Protein AF-A0A2H3TY00-F1 (afdb_monomer)

Foldseek 3Di:
DPPPPDPDDDPPDDPPDDQQLDPVPDDDDDPDPDPVRLLRSLVVQLVSLLVVLCVQCPPDPDQSPVPPPLVVLLVSLVSLVVSVVPPPQLDPDPPGDLSSLLSLLSSLLSLLSSLVSPLPPPLVSANPPDPDSQRGSVSSNVVSLVVLLVSLVCNVVPCVPDPLDPSNLSSLVSNLVVLVVCVVPPCSVVSNVSSVVSVVSD

Sequence (202 aa):
MHVVYYQHTHNPFLPTLPIPGDPRNGAASGLSRSFRGNTFSSACRLWMIAQEVLGVYNFAQALISEHVPLSFAEVKYQKLLVWVDGLDGMKRVEDCPYESIIFHTLFHVVVTTIFRPFITLPRSSRLMTLTSPDSHPKALYAASMNQLKELVFCFCAKYPQSAYTTFFNAAPPTLSLAMLEDLQDPLWRHYFYLCVRCWKDL

pLDDT: mean 76.72, std 16.06, range [27.62, 95.56]

Solvent-accessible surface area (backbone atoms only — not comparable to full-atom values): 12197 Å² total; per-residue (Å²): 131,86,87,85,78,73,95,60,80,79,75,90,66,74,83,85,67,79,64,66,70,44,85,88,74,57,93,74,74,92,78,65,94,39,79,68,32,54,50,52,30,52,51,51,54,52,47,52,57,46,48,61,49,45,68,68,59,50,91,57,93,60,65,54,58,80,78,47,59,69,66,59,44,49,55,53,49,51,54,50,50,58,50,61,75,64,47,82,89,47,58,96,51,91,90,48,60,70,66,30,55,43,52,57,38,49,50,29,48,48,49,33,64,58,24,59,64,42,47,81,56,60,88,84,64,52,50,85,87,49,90,53,94,71,34,31,42,42,51,55,27,52,53,27,52,54,50,40,55,52,43,52,50,52,44,66,71,73,45,82,80,57,77,62,45,71,75,51,63,62,46,36,57,56,52,34,53,50,28,70,73,39,73,82,46,92,54,24,67,61,55,32,53,49,26,54,49,59,52,75,75,85

Radius of gyration: 17.82 Å; Cα contacts (8 Å, |Δi|>4): 160; chains: 1; bounding box: 42×47×45 Å

Secondary structure (DSSP, 8-state):
--SS--------S---SPPTT-GGG----SS---HHHHHHHHHHHHHHHHHHHHHHHTT-SS-HHHHS-HHHHHHHHHHHHHHHHT-TT----TT--HHHHHHHHHHHHHHHHHHGGGTTS-TT---SS--STT--HHHHHHHHHHHHHHHHHHHHHH-TTS---TTGGGHHHHHHHHHHH-TTSTTHHHHHHHHHHHHHT-

Nearest PDB structures (foldseek):
  8fbj-assembly1_A  TM=3.948E-01  e=3.965E+00  synthetic construct
  1zb1-assembly2_B  TM=4.188E-01  e=7.307E+00  Saccharomyces cerevisiae
  8p4y-assembly1_A  TM=1.584E-01  e=6.054E+00  synthetic construct

Structure (mmCIF, N/CA/C/O backbone):
data_AF-A0A2H3TY00-F1
#
_entry.id   AF-A0A2H3TY00-F1
#
loop_
_atom_site.group_PDB
_atom_site.id
_atom_site.type_symbol
_atom_site.label_atom_id
_atom_site.label_alt_id
_atom_site.label_comp_id
_atom_site.label_asym_id
_atom_site.label_entity_id
_atom_site.label_seq_id
_atom_site.pdbx_PDB_ins_code
_atom_site.Cartn_x
_atom_site.Cartn_y
_atom_site.Cartn_z
_atom_site.occupancy
_atom_site.B_iso_or_equiv
_atom_site.auth_seq_id
_atom_site.auth_comp_id
_atom_site.auth_asym_id
_atom_site.auth_atom_id
_atom_site.pdbx_PDB_model_num
ATOM 1 N N . MET A 1 1 ? 19.032 -1.208 0.831 1.00 34.72 1 MET A N 1
ATOM 2 C CA . MET A 1 1 ? 18.223 -1.172 2.072 1.00 34.72 1 MET A CA 1
ATOM 3 C C . MET A 1 1 ? 19.120 -0.941 3.281 1.00 34.72 1 MET A C 1
ATOM 5 O O . MET A 1 1 ? 19.820 -1.863 3.657 1.00 34.72 1 MET A O 1
ATOM 9 N N . HIS A 1 2 ? 19.149 0.262 3.864 1.00 27.62 2 HIS A N 1
ATOM 10 C CA . HIS A 1 2 ? 19.967 0.535 5.066 1.00 27.62 2 HIS A CA 1
ATOM 11 C C . HIS A 1 2 ? 19.309 1.488 6.085 1.00 27.62 2 HIS A C 1
ATOM 13 O O . HIS A 1 2 ? 19.975 1.967 6.995 1.00 27.62 2 HIS A O 1
ATOM 19 N N . VAL A 1 3 ? 18.002 1.766 5.973 1.00 39.62 3 VAL A N 1
ATOM 20 C CA . VAL A 1 3 ? 17.320 2.776 6.814 1.00 39.62 3 VAL A CA 1
ATOM 21 C C . VAL A 1 3 ? 16.073 2.190 7.482 1.00 39.62 3 VAL A C 1
ATOM 23 O O . VAL A 1 3 ? 14.988 2.747 7.399 1.00 39.62 3 VAL A O 1
ATOM 26 N N . VAL A 1 4 ? 16.201 1.013 8.100 1.00 41.00 4 VAL A N 1
ATOM 27 C CA . VAL A 1 4 ? 15.133 0.455 8.963 1.00 41.00 4 VAL A CA 1
ATOM 28 C C . VAL A 1 4 ? 15.666 0.054 10.351 1.00 41.00 4 VAL A C 1
ATOM 30 O O . VAL A 1 4 ? 14.892 -0.285 11.233 1.00 41.00 4 VAL A O 1
ATOM 33 N N . TYR A 1 5 ? 16.977 0.172 10.601 1.00 35.56 5 TYR A N 1
ATOM 34 C CA . TYR A 1 5 ? 17.621 -0.304 11.838 1.00 35.56 5 TYR A CA 1
ATOM 35 C C . TYR A 1 5 ? 18.344 0.776 12.658 1.00 35.56 5 TYR A C 1
ATOM 37 O O . TYR A 1 5 ? 19.196 0.450 13.479 1.00 35.56 5 TYR A O 1
ATOM 45 N N . TYR A 1 6 ? 18.010 2.059 12.496 1.00 38.50 6 TYR A N 1
ATOM 46 C CA . TYR A 1 6 ? 18.479 3.075 13.445 1.00 38.50 6 TYR A CA 1
ATOM 47 C C . TYR A 1 6 ? 17.431 3.297 14.536 1.00 38.50 6 TYR A C 1
ATOM 49 O O . TYR A 1 6 ? 16.437 3.988 14.336 1.00 38.50 6 TYR A O 1
ATOM 57 N N . GLN A 1 7 ? 17.688 2.713 15.709 1.00 43.09 7 GLN A N 1
ATOM 58 C CA . GLN A 1 7 ? 17.030 3.026 16.982 1.00 43.09 7 GLN A CA 1
ATOM 59 C C . GLN A 1 7 ? 17.493 4.397 17.508 1.00 43.09 7 GLN A C 1
ATOM 61 O O . GLN A 1 7 ? 18.038 4.508 18.607 1.00 43.09 7 GLN A O 1
ATOM 66 N N . HIS A 1 8 ? 17.343 5.454 16.712 1.00 42.50 8 HIS A N 1
ATOM 67 C CA . HIS A 1 8 ? 17.625 6.815 17.155 1.00 42.50 8 HIS A CA 1
ATOM 68 C C . HIS A 1 8 ? 16.379 7.677 17.054 1.00 42.50 8 HIS A C 1
ATOM 70 O O . HIS A 1 8 ? 15.612 7.602 16.096 1.00 42.50 8 HIS A O 1
ATOM 76 N N . THR A 1 9 ? 16.186 8.439 18.127 1.00 44.88 9 THR A N 1
ATOM 77 C CA . THR A 1 9 ? 15.157 9.449 18.342 1.00 44.88 9 THR A CA 1
ATOM 78 C C . THR A 1 9 ? 14.807 10.177 17.051 1.00 44.88 9 THR A C 1
ATOM 80 O O . THR A 1 9 ? 15.686 10.649 16.330 1.00 44.88 9 THR A O 1
ATOM 83 N N . HIS A 1 10 ? 13.503 10.241 16.772 1.00 46.75 10 HIS A N 1
ATOM 84 C CA . HIS A 1 10 ? 12.921 10.942 15.634 1.00 46.75 10 HIS A CA 1
ATOM 85 C C . HIS A 1 10 ? 13.613 12.295 15.444 1.00 46.75 10 HIS A C 1
ATOM 87 O O . HIS A 1 10 ? 13.645 13.099 16.374 1.00 46.75 10 HIS A O 1
ATOM 93 N N . ASN A 1 11 ? 14.163 12.555 14.257 1.00 48.06 11 ASN A N 1
ATOM 94 C CA . ASN A 1 11 ? 14.585 13.903 13.911 1.00 48.06 11 ASN A CA 1
ATOM 95 C C . ASN A 1 11 ? 13.299 14.718 13.675 1.00 48.06 11 ASN A C 1
ATOM 97 O O . ASN A 1 11 ? 12.584 14.426 12.716 1.00 48.06 11 ASN A O 1
ATOM 101 N N . PRO A 1 12 ? 12.925 15.678 14.542 1.00 53.25 12 PRO A N 1
ATOM 102 C CA . PRO A 1 12 ? 11.672 16.425 14.397 1.00 53.25 12 PRO A CA 1
ATOM 103 C C . PRO A 1 12 ? 11.686 17.362 13.180 1.00 53.25 12 PRO A C 1
ATOM 105 O O . PRO A 1 12 ? 10.666 17.964 12.849 1.00 53.25 12 PRO A O 1
ATOM 108 N N . PHE A 1 13 ? 12.832 17.499 12.509 1.00 48.44 13 PHE A N 1
ATOM 109 C CA . PHE A 1 13 ? 12.996 18.367 11.358 1.00 48.44 13 PHE A CA 1
ATOM 110 C C . PHE A 1 13 ? 12.668 17.622 10.062 1.00 48.44 13 PHE A C 1
ATOM 112 O O . PHE A 1 13 ? 13.371 16.693 9.657 1.00 48.44 13 PHE A O 1
ATOM 119 N N . LEU A 1 14 ? 11.604 18.072 9.387 1.00 52.84 14 LEU A N 1
ATOM 120 C CA . LEU A 1 14 ? 11.375 17.758 7.978 1.00 52.84 14 LEU A CA 1
ATOM 121 C C . LEU A 1 14 ? 12.636 18.134 7.179 1.00 52.84 14 LEU A C 1
ATOM 123 O O . LEU A 1 14 ? 13.225 19.183 7.459 1.00 52.84 14 LEU A O 1
ATOM 127 N N . PRO A 1 15 ? 13.059 17.328 6.189 1.00 59.56 15 PRO A N 1
ATOM 128 C CA . PRO A 1 15 ? 14.162 17.702 5.316 1.00 59.56 15 PRO A CA 1
ATOM 129 C C . PRO A 1 15 ? 13.871 19.071 4.688 1.00 59.56 15 PRO A C 1
ATOM 131 O O . PRO A 1 15 ? 12.912 19.224 3.938 1.00 59.56 15 PRO A O 1
ATOM 134 N N . THR A 1 16 ? 14.677 20.080 5.018 1.00 63.34 16 THR A N 1
ATOM 135 C CA . THR A 1 16 ? 14.535 21.450 4.493 1.00 63.34 16 THR A CA 1
ATOM 136 C C . THR A 1 16 ? 15.145 21.609 3.106 1.00 63.34 16 THR A C 1
ATOM 138 O O . THR A 1 16 ? 14.939 22.627 2.447 1.00 63.34 16 THR A O 1
ATOM 141 N N . LEU A 1 17 ? 15.907 20.610 2.658 1.00 63.22 17 LEU A N 1
ATOM 142 C CA . LEU A 1 17 ? 16.540 20.625 1.353 1.00 63.22 17 LEU A CA 1
ATOM 143 C C . LEU A 1 17 ? 15.524 20.294 0.250 1.00 63.22 17 LEU A C 1
ATOM 145 O O . LEU A 1 17 ? 14.718 19.373 0.411 1.00 63.22 17 LEU A O 1
ATOM 149 N N . PRO A 1 18 ? 15.580 21.008 -0.888 1.00 67.94 18 PRO A N 1
ATOM 150 C CA . PRO A 1 18 ? 14.733 20.722 -2.035 1.00 67.94 18 PRO A CA 1
ATOM 151 C C . PRO A 1 18 ? 14.981 19.304 -2.554 1.00 67.94 18 PRO A C 1
ATOM 153 O O . PRO A 1 18 ? 16.120 18.836 -2.602 1.00 67.94 18 PRO A O 1
ATOM 156 N N . ILE A 1 19 ? 13.916 18.630 -2.995 1.00 65.94 19 ILE A N 1
ATOM 157 C CA . ILE A 1 19 ? 14.037 17.318 -3.635 1.00 65.94 19 ILE A CA 1
ATOM 158 C C . ILE A 1 19 ? 14.808 17.489 -4.956 1.00 65.94 19 ILE A C 1
ATOM 160 O O . ILE A 1 19 ? 14.375 18.267 -5.816 1.00 65.94 19 ILE A O 1
ATOM 164 N N . PRO A 1 20 ? 15.930 16.772 -5.154 1.00 62.25 20 PRO A N 1
ATOM 165 C CA . PRO A 1 20 ? 16.667 16.820 -6.410 1.00 62.25 20 PRO A CA 1
ATOM 166 C C . PRO A 1 20 ? 15.775 16.448 -7.605 1.00 62.25 20 PRO A C 1
ATOM 168 O O . PRO A 1 20 ? 15.085 15.429 -7.577 1.00 62.25 20 PRO A O 1
ATOM 171 N N . GLY A 1 21 ? 15.790 17.269 -8.659 1.00 59.75 21 GLY A N 1
ATOM 172 C CA . GLY A 1 21 ? 15.028 17.031 -9.894 1.00 59.75 21 GLY A CA 1
ATOM 173 C C . GLY A 1 21 ? 13.545 17.425 -9.852 1.00 59.75 21 GLY A C 1
ATOM 174 O O . GLY A 1 21 ? 12.815 17.125 -10.790 1.00 59.75 21 GLY A O 1
ATOM 175 N N . ASP A 1 22 ? 13.079 18.086 -8.791 1.00 63.25 22 ASP A N 1
ATOM 176 C CA . ASP A 1 22 ? 11.692 18.541 -8.679 1.00 63.25 22 ASP A CA 1
ATOM 177 C C . ASP A 1 22 ? 11.404 19.784 -9.555 1.00 63.25 22 ASP A C 1
ATOM 179 O O . ASP A 1 22 ? 12.024 20.834 -9.352 1.00 63.25 22 ASP A O 1
ATOM 183 N N . PRO A 1 23 ? 10.435 19.718 -10.490 1.00 56.88 23 PRO A N 1
ATOM 184 C CA . PRO A 1 23 ? 10.086 20.839 -11.365 1.00 56.88 23 PRO A CA 1
ATOM 185 C C . PRO A 1 23 ? 9.480 22.044 -10.626 1.00 56.88 23 PRO A C 1
ATOM 187 O O . PRO A 1 23 ? 9.432 23.135 -11.190 1.00 56.88 23 PRO A O 1
ATOM 190 N N . ARG A 1 24 ? 9.029 21.883 -9.372 1.00 61.84 24 ARG A N 1
ATOM 191 C CA . ARG A 1 24 ? 8.463 22.972 -8.554 1.00 61.84 24 ARG A CA 1
ATOM 192 C C . ARG A 1 24 ? 9.524 23.894 -7.943 1.00 61.84 24 ARG A C 1
ATOM 194 O O . ARG A 1 24 ? 9.167 24.953 -7.439 1.00 61.84 24 ARG A O 1
ATOM 201 N N . ASN A 1 25 ? 10.806 23.532 -8.021 1.00 57.81 25 ASN A N 1
ATOM 202 C CA . ASN A 1 25 ? 11.904 24.273 -7.387 1.00 57.81 25 ASN A CA 1
ATOM 203 C C . ASN A 1 25 ? 12.524 25.377 -8.268 1.00 57.81 25 ASN A C 1
ATOM 205 O O . ASN A 1 25 ? 13.537 25.960 -7.889 1.00 57.81 25 ASN A O 1
ATOM 209 N N . GLY A 1 26 ? 11.916 25.703 -9.416 1.00 48.47 26 GLY A N 1
ATOM 210 C CA . GLY A 1 26 ? 12.439 26.714 -10.342 1.00 48.47 26 GLY A CA 1
ATOM 211 C C . GLY A 1 26 ? 13.657 26.225 -11.136 1.00 48.47 26 GLY A C 1
ATOM 212 O O . GLY A 1 26 ? 14.315 25.255 -10.773 1.00 48.47 26 GLY A O 1
ATOM 213 N N . ALA A 1 27 ? 13.907 26.856 -12.285 1.00 49.25 27 ALA A N 1
ATOM 214 C CA . ALA A 1 27 ? 14.781 26.364 -13.350 1.00 49.25 27 ALA A CA 1
ATOM 215 C C . ALA A 1 27 ? 16.238 26.095 -12.915 1.00 49.25 27 ALA A C 1
ATOM 217 O O . ALA A 1 27 ? 17.100 26.966 -13.009 1.00 49.25 27 ALA A O 1
ATOM 218 N N . ALA A 1 28 ? 16.538 24.849 -12.545 1.00 43.97 28 ALA A N 1
ATOM 219 C CA . ALA A 1 28 ? 17.886 24.313 -12.655 1.00 43.97 28 ALA A CA 1
ATOM 220 C C . ALA A 1 28 ? 18.107 23.875 -14.111 1.00 43.97 28 ALA A C 1
ATOM 222 O O . ALA A 1 28 ? 17.423 22.998 -14.644 1.00 43.97 28 ALA A O 1
ATOM 223 N N . SER A 1 29 ? 19.024 24.588 -14.756 1.00 40.16 29 SER A N 1
ATOM 224 C CA . SER A 1 29 ? 19.614 24.359 -16.072 1.00 40.16 29 SER A CA 1
ATOM 225 C C . SER A 1 29 ? 19.615 22.898 -16.530 1.00 40.16 29 SER A C 1
ATOM 227 O O . SER A 1 29 ? 20.228 22.054 -15.894 1.00 40.16 29 SER A O 1
ATOM 229 N N . GLY A 1 30 ? 18.961 22.652 -17.674 1.00 42.53 30 GLY A N 1
ATOM 230 C CA . GLY A 1 30 ? 19.331 21.799 -18.823 1.00 42.53 30 GLY A CA 1
ATOM 231 C C . GLY A 1 30 ? 20.011 20.424 -18.689 1.00 42.53 30 GLY A C 1
ATOM 232 O O . GLY A 1 30 ? 19.974 19.673 -19.660 1.00 42.53 30 GLY A O 1
ATOM 233 N N . LEU A 1 31 ? 20.611 20.038 -17.567 1.00 39.66 31 LEU A N 1
ATOM 234 C CA . LEU A 1 31 ? 21.299 18.767 -17.406 1.00 39.66 31 LEU A CA 1
ATOM 235 C C . LEU A 1 31 ? 20.355 17.727 -16.801 1.00 39.66 31 LEU A C 1
ATOM 237 O O . LEU A 1 31 ? 20.165 17.617 -15.596 1.00 39.66 31 LEU A O 1
ATOM 241 N N . SER A 1 32 ? 19.823 16.913 -17.711 1.00 44.69 32 SER A N 1
ATOM 242 C CA . SER A 1 32 ? 19.209 15.612 -17.459 1.00 44.69 32 SER A CA 1
ATOM 243 C C . SER A 1 32 ? 17.873 15.643 -16.717 1.00 44.69 32 SER A C 1
ATOM 245 O O . SER A 1 32 ? 17.694 15.080 -15.638 1.00 44.69 32 SER A O 1
ATOM 247 N N . ARG A 1 33 ? 16.864 16.165 -17.421 1.00 45.50 33 ARG A N 1
ATOM 248 C CA . ARG A 1 33 ? 15.446 15.791 -17.268 1.00 45.50 33 ARG A CA 1
ATOM 249 C C . ARG A 1 33 ? 15.227 14.328 -17.715 1.00 45.50 33 ARG A C 1
ATOM 251 O O . ARG A 1 33 ? 14.385 14.032 -18.555 1.00 45.50 33 ARG A O 1
ATOM 258 N N . SER A 1 34 ? 16.080 13.420 -17.243 1.00 48.00 34 SER A N 1
ATOM 259 C CA . SER A 1 34 ? 16.024 11.994 -17.544 1.00 48.00 34 SER A CA 1
ATOM 260 C C . SER A 1 34 ? 14.821 11.382 -16.835 1.00 48.00 34 SER A C 1
ATOM 262 O O . SER A 1 34 ? 14.526 11.737 -15.694 1.00 48.00 34 SER A O 1
ATOM 264 N N . PHE A 1 35 ? 14.180 10.404 -17.474 1.00 45.56 35 PHE A N 1
ATOM 265 C CA . PHE A 1 35 ? 13.172 9.508 -16.887 1.00 45.56 35 PHE A CA 1
ATOM 266 C C . PHE A 1 35 ? 13.570 8.992 -15.480 1.00 45.56 35 PHE A C 1
ATOM 268 O O . PHE A 1 35 ? 12.731 8.796 -14.598 1.00 45.56 35 PHE A O 1
ATOM 275 N N . ARG A 1 36 ? 14.882 8.877 -15.223 1.00 51.62 36 ARG A N 1
ATOM 276 C CA . ARG A 1 36 ? 15.467 8.474 -13.936 1.00 51.62 36 ARG A CA 1
ATOM 277 C C . ARG A 1 36 ? 15.379 9.550 -12.835 1.00 51.62 36 ARG A C 1
ATOM 279 O O . ARG A 1 36 ? 15.255 9.200 -11.665 1.00 51.62 36 ARG A O 1
ATOM 286 N N . GLY A 1 37 ? 15.405 10.837 -13.191 1.00 57.06 37 GLY A N 1
ATOM 287 C CA . GLY A 1 37 ? 15.296 11.966 -12.254 1.00 57.06 37 GLY A CA 1
ATOM 288 C C . GLY A 1 37 ? 13.880 12.148 -11.699 1.00 57.06 37 GLY A C 1
ATOM 289 O O . GLY A 1 37 ? 13.703 12.305 -10.491 1.00 57.06 37 GLY A O 1
ATOM 290 N N . ASN A 1 38 ? 12.862 12.010 -12.556 1.00 67.31 38 ASN A N 1
ATOM 291 C CA . ASN A 1 38 ? 11.456 12.075 -12.134 1.00 67.31 38 ASN A CA 1
ATOM 292 C C . ASN A 1 38 ? 11.083 10.906 -11.209 1.00 67.31 38 ASN A C 1
ATOM 294 O O . ASN A 1 38 ? 10.366 11.098 -10.229 1.00 67.31 38 ASN A O 1
ATOM 298 N N . THR A 1 39 ? 11.616 9.712 -11.483 1.00 76.00 39 THR A N 1
ATOM 299 C CA . THR A 1 39 ? 11.440 8.507 -10.656 1.00 76.00 39 THR A CA 1
ATOM 300 C C . THR A 1 39 ? 11.978 8.726 -9.239 1.00 76.00 39 THR A C 1
ATOM 302 O O . THR A 1 39 ? 11.271 8.485 -8.264 1.00 76.00 39 THR A O 1
ATOM 305 N N . PHE A 1 40 ? 13.197 9.256 -9.101 1.00 78.31 40 PHE A N 1
ATOM 306 C CA . PHE A 1 40 ? 13.785 9.529 -7.788 1.00 78.31 40 PHE A CA 1
ATOM 307 C C . PHE A 1 40 ? 12.984 10.568 -6.993 1.00 78.31 40 PHE A C 1
ATOM 309 O O . PHE A 1 40 ? 12.619 10.318 -5.845 1.00 78.31 40 PHE A O 1
ATOM 316 N N . SER A 1 41 ? 12.645 11.701 -7.615 1.00 81.19 41 SER A N 1
ATOM 317 C CA . SER A 1 41 ? 11.854 12.751 -6.961 1.00 81.19 41 SER A CA 1
ATOM 318 C C . SER A 1 41 ? 10.475 12.241 -6.519 1.00 81.19 41 SER A C 1
ATOM 320 O O . SER A 1 41 ? 10.041 12.480 -5.387 1.00 81.19 41 SER A O 1
ATOM 322 N N . SER A 1 42 ? 9.822 11.443 -7.368 1.00 84.88 42 SER A N 1
ATOM 323 C CA . SER A 1 42 ? 8.542 10.799 -7.053 1.00 84.88 42 SER A CA 1
ATOM 324 C C . SER A 1 42 ? 8.666 9.826 -5.879 1.00 84.88 42 SER A C 1
ATOM 326 O O . SER A 1 42 ? 7.828 9.859 -4.976 1.00 84.88 42 SER A O 1
ATOM 328 N N . ALA A 1 43 ? 9.731 9.021 -5.830 1.00 84.56 43 ALA A N 1
ATOM 329 C CA . ALA A 1 43 ? 10.010 8.127 -4.706 1.00 84.56 43 ALA A CA 1
ATOM 330 C C . ALA A 1 43 ? 10.256 8.892 -3.399 1.00 84.56 43 ALA A C 1
ATOM 332 O O . ALA A 1 43 ? 9.705 8.516 -2.366 1.00 84.56 43 ALA A O 1
ATOM 333 N N . CYS A 1 44 ? 11.013 9.993 -3.428 1.00 84.94 44 CYS A N 1
ATOM 334 C CA . CYS A 1 44 ? 11.223 10.833 -2.248 1.00 84.94 44 CYS A CA 1
ATOM 335 C C . CYS A 1 44 ? 9.902 11.388 -1.705 1.00 84.94 44 CYS A C 1
ATOM 337 O O . CYS A 1 44 ? 9.660 11.325 -0.502 1.00 84.94 44 CYS A O 1
ATOM 339 N N . ARG A 1 45 ? 9.021 11.887 -2.579 1.00 88.88 45 ARG A N 1
ATOM 340 C CA . ARG A 1 45 ? 7.707 12.416 -2.176 1.00 88.88 45 ARG A CA 1
ATOM 341 C C . ARG A 1 45 ? 6.823 11.359 -1.533 1.00 88.88 45 ARG A C 1
ATOM 343 O O . ARG A 1 45 ? 6.241 11.614 -0.482 1.00 88.88 45 ARG A O 1
ATOM 350 N N . LEU A 1 46 ? 6.770 10.175 -2.133 1.00 90.88 46 LEU A N 1
ATOM 351 C CA . LEU A 1 46 ? 6.075 9.031 -1.557 1.00 90.88 46 LEU A CA 1
ATOM 352 C C . LEU A 1 46 ? 6.632 8.689 -0.172 1.00 90.88 46 LEU A C 1
ATOM 354 O O . LEU A 1 46 ? 5.873 8.502 0.776 1.00 90.88 46 LEU A O 1
ATOM 358 N N . TRP A 1 47 ? 7.961 8.648 -0.046 1.00 88.44 47 TRP A N 1
ATOM 359 C CA . TRP A 1 47 ? 8.617 8.315 1.211 1.00 88.44 47 TRP A CA 1
ATOM 360 C C . TRP A 1 47 ? 8.347 9.352 2.299 1.00 88.44 47 TRP A C 1
ATOM 362 O O . TRP A 1 47 ? 8.130 8.971 3.442 1.00 88.44 47 TRP A O 1
ATOM 372 N N . MET A 1 48 ? 8.272 10.645 1.964 1.00 89.56 48 MET A N 1
ATOM 373 C CA . MET A 1 48 ? 7.863 11.672 2.928 1.00 89.56 48 MET A CA 1
ATOM 374 C C . MET A 1 48 ? 6.455 11.409 3.473 1.00 89.56 48 MET A C 1
ATOM 376 O O . MET A 1 48 ? 6.260 11.452 4.684 1.00 89.56 48 MET A O 1
ATOM 380 N N . ILE A 1 49 ? 5.487 11.070 2.612 1.00 92.00 49 ILE A N 1
ATOM 381 C CA . ILE A 1 49 ? 4.124 10.724 3.054 1.00 92.00 49 ILE A CA 1
ATOM 382 C C . ILE A 1 49 ? 4.159 9.492 3.968 1.00 92.00 49 ILE A C 1
ATOM 384 O O . ILE A 1 49 ? 3.552 9.502 5.039 1.00 92.00 49 ILE A O 1
ATOM 388 N N . ALA A 1 50 ? 4.893 8.447 3.575 1.00 89.50 50 ALA A N 1
ATOM 389 C CA . ALA A 1 50 ? 5.016 7.221 4.358 1.00 89.50 50 ALA A CA 1
ATOM 390 C C . ALA A 1 50 ? 5.661 7.470 5.732 1.00 89.50 50 ALA A C 1
ATOM 392 O O . ALA A 1 50 ? 5.167 6.973 6.738 1.00 89.50 50 ALA A O 1
ATOM 393 N N . GLN A 1 51 ? 6.723 8.276 5.800 1.00 86.81 51 GLN A N 1
ATOM 394 C CA . GLN A 1 51 ? 7.397 8.623 7.053 1.00 86.81 51 GLN A CA 1
ATOM 395 C C . GLN A 1 51 ? 6.524 9.497 7.960 1.00 86.81 51 GLN A C 1
ATOM 397 O O . GLN A 1 51 ? 6.519 9.280 9.166 1.00 86.81 51 GLN A O 1
ATOM 402 N N . GLU A 1 52 ? 5.723 10.420 7.413 1.00 90.12 52 GLU A N 1
ATOM 403 C CA . GLU A 1 52 ? 4.736 11.172 8.205 1.00 90.12 52 GLU A CA 1
ATOM 404 C C . GLU A 1 52 ? 3.705 10.242 8.872 1.00 90.12 52 GLU A C 1
ATOM 406 O O . GLU A 1 52 ? 3.258 10.519 9.982 1.00 90.12 52 GLU A O 1
ATOM 411 N N . VAL A 1 53 ? 3.308 9.155 8.202 1.00 90.75 53 VAL A N 1
ATOM 412 C CA . 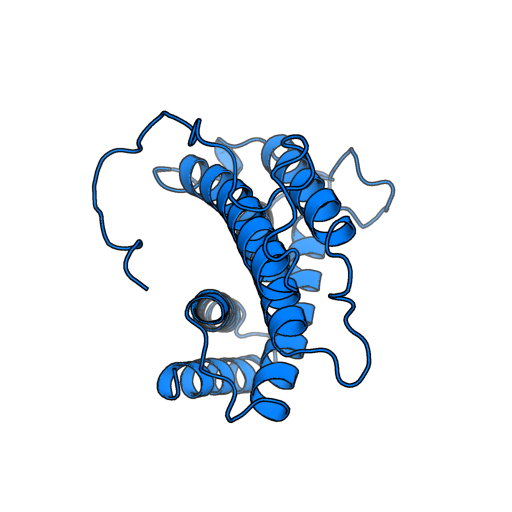VAL A 1 53 ? 2.403 8.137 8.764 1.00 90.75 53 VAL A CA 1
ATOM 413 C C . VAL A 1 53 ? 3.133 7.303 9.813 1.00 90.75 53 VAL A C 1
ATOM 415 O O . VAL A 1 53 ? 2.668 7.188 10.945 1.00 90.75 53 VAL A O 1
ATOM 418 N N . LEU A 1 54 ? 4.296 6.753 9.458 1.00 87.25 54 LEU A N 1
ATOM 419 C CA . LEU A 1 54 ? 5.082 5.893 10.339 1.00 87.25 54 LEU A CA 1
ATOM 420 C C . LEU A 1 54 ? 5.537 6.626 11.602 1.00 87.25 54 LEU A C 1
ATOM 422 O O . LEU A 1 54 ? 5.506 6.030 12.666 1.00 87.25 54 LEU A O 1
ATOM 426 N N . GLY A 1 55 ? 5.897 7.906 11.529 1.00 85.38 55 GLY A N 1
ATOM 427 C CA . GLY A 1 55 ? 6.286 8.693 12.701 1.00 85.38 55 GLY A CA 1
ATOM 428 C C . GLY A 1 55 ? 5.156 8.886 13.717 1.00 85.38 55 GLY A C 1
ATOM 429 O O . GLY A 1 55 ? 5.431 9.030 14.903 1.00 85.38 55 GLY A O 1
ATOM 430 N N . VAL A 1 56 ? 3.895 8.854 13.268 1.00 87.62 56 VAL A N 1
ATOM 431 C CA . VAL A 1 56 ? 2.708 8.968 14.134 1.00 87.62 56 VAL A CA 1
ATOM 432 C C . VAL A 1 56 ? 2.216 7.598 14.613 1.00 87.62 56 VAL A C 1
ATOM 434 O O . VAL A 1 56 ? 1.649 7.496 15.698 1.00 87.62 56 VAL A O 1
ATOM 437 N N . TYR A 1 57 ? 2.387 6.551 13.802 1.00 87.44 57 TYR A N 1
ATOM 438 C CA . TYR A 1 57 ? 1.884 5.202 14.103 1.00 87.44 57 TYR A CA 1
ATOM 439 C C . TYR A 1 57 ? 2.881 4.370 14.904 1.00 87.44 57 TYR A C 1
ATOM 441 O O . TYR A 1 57 ? 2.490 3.569 15.750 1.00 87.44 57 TYR A O 1
ATOM 449 N N . ASN A 1 58 ? 4.170 4.545 14.633 1.00 73.88 58 ASN A N 1
ATOM 450 C CA . ASN A 1 58 ? 5.229 4.000 15.463 1.00 73.88 58 ASN A CA 1
ATOM 451 C C . ASN A 1 58 ? 5.251 4.808 16.774 1.00 73.88 58 ASN A C 1
ATOM 453 O O . ASN A 1 58 ? 4.898 5.981 16.762 1.00 73.88 58 ASN A O 1
ATOM 457 N N . PHE A 1 59 ? 5.638 4.197 17.896 1.00 59.72 59 PHE A N 1
ATOM 458 C CA . PHE A 1 59 ? 5.629 4.788 19.256 1.00 59.72 59 PHE A CA 1
ATOM 459 C C . PHE A 1 59 ? 4.290 4.799 20.018 1.00 59.72 59 PHE A C 1
ATOM 461 O O . PHE A 1 59 ? 4.258 5.219 21.175 1.00 59.72 59 PHE A O 1
ATOM 468 N N . ALA A 1 60 ? 3.205 4.283 19.441 1.00 58.59 60 ALA A N 1
ATOM 469 C CA . ALA A 1 60 ? 1.953 4.101 20.169 1.00 58.59 60 ALA A CA 1
ATOM 470 C C . ALA A 1 60 ? 2.026 2.892 21.125 1.00 58.59 60 ALA A C 1
ATOM 472 O O . ALA A 1 60 ? 2.264 1.767 20.693 1.00 58.59 60 ALA A O 1
ATOM 473 N N . GLN A 1 61 ? 1.812 3.112 22.428 1.00 61.97 61 GLN A N 1
ATOM 474 C CA . GLN A 1 61 ? 1.603 2.024 23.405 1.00 61.97 61 GLN A CA 1
ATOM 475 C C . GLN A 1 61 ? 0.160 1.488 23.378 1.00 61.97 61 GLN A C 1
ATOM 477 O O . GLN A 1 61 ? -0.090 0.371 23.824 1.00 61.97 61 GLN A O 1
ATOM 482 N N . ALA A 1 62 ? -0.775 2.288 22.858 1.00 73.88 62 ALA A N 1
ATOM 483 C CA . ALA A 1 62 ? -2.193 1.973 22.711 1.00 73.88 62 ALA A CA 1
ATOM 484 C C . ALA A 1 62 ? -2.554 1.705 21.239 1.00 73.88 62 ALA A C 1
ATOM 486 O O . ALA A 1 62 ? -1.734 1.905 20.340 1.00 73.88 62 ALA A O 1
ATOM 487 N N . LEU A 1 63 ? -3.786 1.258 20.975 1.00 82.50 63 LEU A N 1
ATOM 488 C CA . LEU A 1 63 ? -4.262 1.079 19.603 1.00 82.50 63 LEU A CA 1
ATOM 489 C C . LEU A 1 63 ? -4.274 2.433 18.882 1.00 82.50 63 LEU A C 1
ATOM 491 O O . LEU A 1 63 ? -4.880 3.393 19.351 1.00 82.50 63 LEU A O 1
ATOM 495 N N . ILE A 1 64 ? -3.658 2.500 17.699 1.00 87.38 64 ILE A N 1
ATOM 496 C CA . ILE A 1 64 ? -3.546 3.740 16.909 1.00 87.38 64 ILE A CA 1
ATOM 497 C C . ILE A 1 64 ? -4.915 4.396 16.672 1.00 87.38 64 ILE A C 1
ATOM 499 O O . ILE A 1 64 ? -5.032 5.618 16.725 1.00 87.38 64 ILE A O 1
ATOM 503 N N . SER A 1 65 ? -5.969 3.601 16.468 1.00 85.81 65 SER A N 1
ATOM 504 C CA . SER A 1 65 ? -7.335 4.096 16.265 1.00 85.81 65 SER A CA 1
ATOM 505 C C . SER A 1 65 ? -7.943 4.815 17.472 1.00 85.81 65 SER A C 1
ATOM 507 O O . SER A 1 65 ? -8.940 5.510 17.305 1.00 85.81 65 SER A O 1
ATOM 509 N N . GLU A 1 66 ? -7.393 4.636 18.675 1.00 85.94 66 GLU A N 1
ATOM 510 C CA . GLU A 1 66 ? -7.898 5.266 19.902 1.00 85.94 66 GLU A CA 1
ATOM 511 C C . GLU A 1 66 ? -7.367 6.692 20.079 1.00 85.94 66 GLU A C 1
ATOM 513 O O . GLU A 1 66 ? -8.041 7.524 20.682 1.00 85.94 66 GLU A O 1
ATOM 518 N N . HIS A 1 67 ? -6.181 6.996 19.544 1.00 86.56 67 HIS A N 1
ATOM 519 C CA . HIS A 1 67 ? -5.518 8.285 19.765 1.00 86.56 67 HIS A CA 1
ATOM 520 C C . HIS A 1 67 ? -5.181 9.054 18.482 1.00 86.56 67 HIS A C 1
ATOM 522 O O . HIS A 1 67 ? -4.894 10.250 18.549 1.00 86.56 67 HIS A O 1
ATOM 528 N N . VAL A 1 68 ? -5.209 8.413 17.311 1.00 90.31 68 VAL A N 1
ATOM 529 C CA . VAL A 1 68 ? -5.069 9.100 16.023 1.00 90.31 68 VAL A CA 1
ATOM 530 C C . VAL A 1 68 ? -6.447 9.249 15.386 1.00 90.31 68 VAL A C 1
ATOM 532 O O . VAL A 1 68 ? -7.111 8.246 15.123 1.00 90.31 68 VAL A O 1
ATOM 535 N N . PRO A 1 69 ? -6.894 10.479 15.080 1.00 91.19 69 PRO A N 1
ATOM 536 C CA . PRO A 1 69 ? -8.188 10.679 14.449 1.00 91.19 69 PRO A CA 1
ATOM 537 C C . PRO A 1 69 ? -8.185 10.159 13.007 1.00 91.19 69 PRO A C 1
ATOM 539 O O . PRO A 1 69 ? -7.207 10.320 12.274 1.00 91.19 69 PRO A O 1
ATOM 542 N N . LEU A 1 70 ? -9.317 9.613 12.554 1.00 91.31 70 LEU A N 1
ATOM 543 C CA . LEU A 1 70 ? -9.474 9.129 11.176 1.00 91.31 70 LEU A CA 1
ATOM 544 C C . LEU A 1 70 ? -9.209 10.227 10.126 1.00 91.31 70 LEU A C 1
ATOM 546 O O . LEU A 1 70 ? -8.695 9.942 9.046 1.00 91.31 70 LEU A O 1
ATOM 550 N N . SER A 1 71 ? -9.481 11.490 10.460 1.00 91.44 71 SER A N 1
ATOM 551 C CA . SER A 1 71 ? -9.180 12.638 9.597 1.00 91.44 71 SER A CA 1
ATOM 552 C C . SER A 1 71 ? -7.687 12.779 9.284 1.00 91.44 71 SER A C 1
ATOM 554 O O . SER A 1 71 ? -7.332 13.229 8.197 1.00 91.44 71 SER A O 1
ATOM 556 N N . PHE A 1 72 ? -6.790 12.350 10.181 1.00 93.00 72 PHE A N 1
ATOM 557 C CA . PHE A 1 72 ? -5.360 12.294 9.881 1.00 93.00 72 PHE A CA 1
ATOM 558 C C . PHE A 1 72 ? -5.088 11.315 8.735 1.00 93.00 72 PHE A C 1
ATOM 560 O O . PHE A 1 72 ? -4.424 11.681 7.766 1.00 93.00 72 PHE A O 1
ATOM 567 N N . ALA A 1 73 ? -5.627 10.094 8.823 1.00 93.50 73 ALA A N 1
ATOM 568 C CA . ALA A 1 73 ? -5.482 9.076 7.784 1.00 93.50 73 ALA A CA 1
ATOM 569 C C . ALA A 1 73 ? -6.052 9.564 6.445 1.00 93.50 73 ALA A C 1
ATOM 571 O O . ALA A 1 73 ? -5.422 9.403 5.400 1.00 93.50 73 ALA A O 1
ATOM 572 N N . GLU A 1 74 ? -7.197 10.243 6.493 1.00 93.50 74 GLU A N 1
ATOM 573 C CA . GLU A 1 74 ? -7.835 10.851 5.331 1.00 93.50 74 GLU A CA 1
ATOM 574 C C . GLU A 1 74 ? -6.944 11.894 4.641 1.00 93.50 74 GLU A C 1
ATOM 576 O O . GLU A 1 74 ? -6.716 11.807 3.435 1.00 93.50 74 GLU A O 1
ATOM 581 N N . VAL A 1 75 ? -6.350 12.820 5.399 1.00 94.12 75 VAL A N 1
ATOM 582 C CA . VAL A 1 75 ? -5.418 13.824 4.857 1.00 94.12 75 VAL A CA 1
ATOM 583 C C . VAL A 1 75 ? -4.194 13.164 4.216 1.00 94.12 75 VAL A C 1
ATOM 585 O O . VAL A 1 75 ? -3.736 13.598 3.156 1.00 94.12 75 VAL A O 1
ATOM 588 N N . LYS A 1 76 ? -3.643 12.102 4.821 1.00 95.56 76 LYS A N 1
ATOM 589 C CA . LYS A 1 76 ? -2.506 11.376 4.226 1.00 95.56 76 LYS A CA 1
ATOM 590 C C . LYS A 1 76 ? -2.906 10.651 2.947 1.00 95.56 76 LYS A C 1
ATOM 592 O O . LYS A 1 76 ? -2.150 10.684 1.979 1.00 95.56 76 LYS A O 1
ATOM 597 N N . TYR A 1 77 ? -4.096 10.058 2.915 1.00 94.69 77 TYR A N 1
ATOM 598 C CA . TYR A 1 77 ? -4.624 9.417 1.717 1.00 94.69 77 TYR A CA 1
ATOM 599 C C . TYR A 1 77 ? -4.829 10.420 0.576 1.00 94.69 77 TYR A C 1
ATOM 601 O O . TYR A 1 77 ? -4.408 10.157 -0.545 1.00 94.69 77 TYR A O 1
ATOM 609 N N . GLN A 1 78 ? -5.360 11.613 0.855 1.00 93.25 78 GLN A N 1
ATOM 610 C CA . GLN A 1 78 ? -5.474 12.677 -0.148 1.00 93.25 78 GLN A CA 1
ATOM 611 C C . GLN A 1 78 ? -4.116 13.108 -0.712 1.00 93.25 78 GLN A C 1
ATOM 613 O O . GLN A 1 78 ? -3.971 13.239 -1.926 1.00 93.25 78 GLN A O 1
ATOM 618 N N . LYS A 1 79 ? -3.093 13.286 0.140 1.00 94.56 79 LYS A N 1
ATOM 619 C CA . LYS A 1 79 ? -1.723 13.565 -0.333 1.00 94.56 79 LYS A CA 1
ATOM 620 C C . LYS A 1 79 ? -1.214 12.462 -1.264 1.00 94.56 79 LYS A C 1
ATOM 622 O O . LYS A 1 79 ? -0.527 12.757 -2.239 1.00 94.56 79 LYS A O 1
ATOM 627 N N . LEU A 1 80 ? -1.543 11.208 -0.958 1.00 94.38 80 LEU A N 1
ATOM 628 C CA . LEU A 1 80 ? -1.151 10.056 -1.760 1.00 94.38 80 LEU A CA 1
ATOM 629 C C . LEU A 1 80 ? -1.892 10.005 -3.109 1.00 94.38 80 LEU A C 1
ATOM 631 O O . LEU A 1 80 ? -1.274 9.674 -4.117 1.00 94.38 80 LEU A O 1
ATOM 635 N N . LEU A 1 81 ? -3.172 10.392 -3.150 1.00 92.19 81 LEU A N 1
ATOM 636 C CA . LEU A 1 81 ? -3.929 10.550 -4.399 1.00 92.19 81 LEU A CA 1
ATOM 637 C C . LEU A 1 81 ? -3.324 11.645 -5.289 1.00 92.19 81 LEU A C 1
ATOM 639 O O . LEU A 1 81 ? -3.011 11.406 -6.449 1.00 92.19 81 LEU A O 1
ATOM 643 N N . VAL A 1 82 ? -3.028 12.814 -4.717 1.00 92.56 82 VAL A N 1
ATOM 644 C CA . VAL A 1 82 ? -2.342 13.894 -5.448 1.00 92.56 82 VAL A CA 1
ATOM 645 C C . VAL A 1 82 ? -0.962 13.450 -5.948 1.00 92.56 82 VAL A C 1
ATOM 647 O O . VAL A 1 82 ? -0.513 13.876 -7.012 1.00 92.56 82 VAL A O 1
ATOM 650 N N . TRP A 1 83 ? -0.264 12.609 -5.182 1.00 92.19 83 TRP A N 1
ATOM 651 C CA . TRP A 1 83 ? 1.019 12.053 -5.595 1.00 92.19 83 TRP A CA 1
ATOM 652 C C . TRP A 1 83 ? 0.882 11.109 -6.796 1.00 92.19 83 TRP A C 1
ATOM 654 O O . TRP A 1 83 ? 1.658 11.257 -7.739 1.00 92.19 83 TRP A O 1
ATOM 664 N N . VAL A 1 84 ? -0.093 10.189 -6.795 1.00 90.38 84 VAL A N 1
ATOM 665 C CA . VAL A 1 84 ? -0.268 9.228 -7.899 1.00 90.38 84 VAL A CA 1
ATOM 666 C C . VAL A 1 84 ? -0.744 9.917 -9.181 1.00 90.38 84 VAL A C 1
ATOM 668 O O . VAL A 1 84 ? -0.264 9.578 -10.260 1.00 90.38 84 VAL A O 1
ATOM 671 N N . ASP A 1 85 ? -1.586 10.950 -9.062 1.00 87.06 85 ASP A N 1
ATOM 672 C CA . ASP A 1 85 ? -2.028 11.778 -10.193 1.00 87.06 85 ASP A CA 1
ATOM 673 C C . ASP A 1 85 ? -0.868 12.544 -10.850 1.00 87.06 85 ASP A C 1
ATOM 675 O O . ASP A 1 85 ? -0.919 12.866 -12.035 1.00 87.06 85 ASP A O 1
ATOM 679 N N . GLY A 1 86 ? 0.195 12.827 -10.090 1.00 83.81 86 GLY A N 1
ATOM 680 C CA . GLY A 1 86 ? 1.399 13.504 -10.571 1.00 83.81 86 GLY A CA 1
ATOM 681 C C . GLY A 1 86 ? 2.453 12.585 -11.198 1.00 83.81 86 GLY A C 1
ATOM 682 O O . GLY A 1 86 ? 3.524 13.075 -11.564 1.00 83.81 86 GLY A O 1
ATOM 683 N N . LEU A 1 87 ? 2.207 11.273 -11.295 1.00 81.38 87 LEU A N 1
ATOM 684 C CA . LEU A 1 87 ? 3.138 10.326 -11.911 1.00 81.38 87 LEU A CA 1
ATOM 685 C C . LEU A 1 87 ? 3.021 10.355 -13.444 1.00 81.38 87 LEU A C 1
ATOM 687 O O . LEU A 1 87 ? 2.401 9.488 -14.069 1.00 81.38 87 LEU A O 1
ATOM 691 N N . ASP A 1 88 ? 3.655 11.344 -14.069 1.00 70.38 88 ASP A N 1
ATOM 692 C CA . ASP A 1 88 ? 3.729 11.428 -15.528 1.00 70.38 88 ASP A CA 1
ATOM 693 C C . ASP A 1 88 ? 4.441 10.197 -16.118 1.00 70.38 88 ASP A C 1
ATOM 695 O O . ASP A 1 88 ? 5.596 9.902 -15.808 1.00 70.38 88 ASP A O 1
ATOM 699 N N . GLY A 1 89 ? 3.747 9.468 -16.997 1.00 64.06 89 GLY A N 1
ATOM 700 C CA . GLY A 1 89 ? 4.304 8.323 -17.728 1.00 64.06 89 GLY A CA 1
ATOM 701 C C . GLY A 1 89 ? 4.308 6.983 -16.982 1.00 64.06 89 GLY A C 1
ATOM 702 O O . GLY A 1 89 ? 4.709 5.987 -17.575 1.00 64.06 89 GLY A O 1
ATOM 703 N N . MET A 1 90 ? 3.815 6.912 -15.739 1.00 70.88 90 MET A N 1
ATOM 704 C CA . MET A 1 90 ? 3.734 5.658 -14.963 1.00 70.88 90 MET A CA 1
ATOM 705 C C . MET A 1 90 ? 2.307 5.106 -14.898 1.00 70.88 90 MET A C 1
ATOM 707 O O . MET A 1 90 ? 1.811 4.696 -13.847 1.00 70.88 90 MET A O 1
ATOM 711 N N . LYS A 1 91 ? 1.602 5.111 -16.032 1.00 75.12 91 LYS A N 1
ATOM 712 C CA . LYS A 1 91 ? 0.269 4.504 -16.125 1.00 75.12 91 LYS A CA 1
ATOM 713 C C . LYS A 1 91 ? 0.398 2.981 -16.165 1.00 75.12 91 LYS A C 1
ATOM 715 O O . LYS A 1 91 ? 1.263 2.449 -16.857 1.00 75.12 91 LYS A O 1
ATOM 720 N N . ARG A 1 92 ? -0.498 2.277 -15.464 1.00 74.94 92 ARG A N 1
ATOM 721 C CA . ARG A 1 92 ? -0.629 0.811 -15.530 1.00 74.94 92 ARG A CA 1
ATOM 722 C C . ARG A 1 92 ? -1.306 0.412 -16.850 1.00 74.94 92 ARG A C 1
ATOM 724 O O . ARG A 1 92 ? -2.485 0.073 -16.871 1.00 74.94 92 ARG A O 1
ATOM 731 N N . VAL A 1 93 ? -0.567 0.531 -17.950 1.00 77.62 93 VAL A N 1
ATOM 732 C CA . VAL A 1 93 ? -0.946 0.059 -19.292 1.00 77.62 93 VAL A CA 1
ATOM 733 C C . VAL A 1 93 ? -0.277 -1.281 -19.597 1.00 77.62 93 VAL A C 1
ATOM 735 O O . VAL A 1 93 ? 0.610 -1.720 -18.861 1.00 77.62 93 VAL A O 1
ATOM 738 N N . GLU A 1 94 ? -0.710 -1.942 -20.669 1.00 73.56 94 GLU A N 1
ATOM 739 C CA . GLU A 1 94 ? -0.036 -3.137 -21.177 1.00 73.56 94 GLU A CA 1
ATOM 740 C C . GLU A 1 94 ? 1.443 -2.817 -21.471 1.00 73.56 94 GLU A C 1
ATOM 742 O O . GLU A 1 94 ? 1.763 -1.756 -22.002 1.00 73.56 94 GLU A O 1
ATOM 747 N N . ASP A 1 95 ? 2.338 -3.691 -21.008 1.00 76.31 95 ASP A N 1
ATOM 748 C CA . ASP A 1 95 ? 3.802 -3.563 -21.096 1.00 76.31 95 ASP A CA 1
ATOM 749 C C . ASP A 1 95 ? 4.416 -2.268 -20.540 1.00 76.31 95 ASP A C 1
ATOM 751 O O . ASP A 1 95 ? 5.438 -1.773 -21.020 1.00 76.31 95 ASP A O 1
ATOM 755 N N . CYS A 1 96 ? 3.837 -1.738 -19.457 1.00 80.00 96 CYS A N 1
ATOM 756 C CA . CYS A 1 96 ? 4.441 -0.625 -18.732 1.00 80.00 96 CYS A CA 1
ATOM 757 C C . CYS A 1 96 ? 5.861 -0.960 -18.213 1.00 80.00 96 CYS A C 1
ATOM 759 O O . CYS A 1 96 ? 6.160 -2.122 -17.913 1.00 80.00 96 CYS A O 1
ATOM 761 N N . PRO A 1 97 ? 6.736 0.044 -18.022 1.00 82.88 97 PRO A N 1
ATOM 762 C CA . PRO A 1 97 ? 8.024 -0.151 -17.357 1.00 82.88 97 PRO A CA 1
ATOM 763 C C . PRO A 1 97 ? 7.855 -0.741 -15.950 1.00 82.88 97 PRO A C 1
ATOM 765 O O . PRO A 1 97 ? 6.879 -0.425 -15.260 1.00 82.88 97 PRO A O 1
ATOM 768 N N . TYR A 1 98 ? 8.809 -1.561 -15.500 1.00 82.44 98 TYR A N 1
ATOM 769 C CA . TYR A 1 98 ? 8.744 -2.228 -14.192 1.00 82.44 98 TYR A CA 1
ATOM 770 C C . TYR A 1 98 ? 8.667 -1.222 -13.028 1.00 82.44 98 TYR A C 1
ATOM 772 O O . TYR A 1 98 ? 8.045 -1.502 -12.003 1.00 82.44 98 TYR A O 1
ATOM 780 N N . GLU A 1 99 ? 9.221 -0.018 -13.199 1.00 82.19 99 GLU A N 1
ATOM 781 C CA . GLU A 1 99 ? 9.112 1.091 -12.252 1.00 82.19 99 GLU A CA 1
ATOM 782 C C . GLU A 1 99 ? 7.654 1.480 -12.005 1.00 82.19 99 GLU A C 1
ATOM 784 O O . GLU A 1 99 ? 7.281 1.742 -10.865 1.00 82.19 99 GLU A O 1
ATOM 789 N N . SER A 1 100 ? 6.806 1.444 -13.038 1.00 85.88 100 SER A N 1
ATOM 790 C CA . SER A 1 100 ? 5.376 1.743 -12.899 1.00 85.88 100 SER A CA 1
ATOM 791 C C . SER A 1 100 ? 4.718 0.750 -11.946 1.00 85.88 100 SER A C 1
ATOM 793 O O . SER A 1 100 ? 4.034 1.150 -11.006 1.00 85.88 100 SER A O 1
ATOM 795 N N . ILE A 1 101 ? 4.985 -0.548 -12.126 1.00 87.44 101 ILE A N 1
ATOM 796 C CA . ILE A 1 101 ? 4.471 -1.592 -11.232 1.00 87.44 101 ILE A CA 1
ATOM 797 C C . ILE A 1 101 ? 4.990 -1.390 -9.806 1.00 87.44 101 ILE A C 1
ATOM 799 O O . ILE A 1 101 ? 4.211 -1.515 -8.862 1.00 87.44 101 ILE A O 1
ATOM 803 N N . ILE A 1 102 ? 6.258 -1.007 -9.630 1.00 86.12 102 ILE A N 1
ATOM 804 C CA . ILE A 1 102 ? 6.826 -0.699 -8.309 1.00 86.12 102 ILE A CA 1
ATOM 805 C C . ILE A 1 102 ? 6.094 0.473 -7.648 1.00 86.12 102 ILE A C 1
ATOM 807 O O . ILE A 1 102 ? 5.701 0.357 -6.491 1.00 86.12 102 ILE A O 1
ATOM 811 N N . PHE A 1 103 ? 5.871 1.585 -8.350 1.00 88.81 103 PHE A N 1
ATOM 812 C CA . PHE A 1 103 ? 5.207 2.754 -7.769 1.00 88.81 103 PHE A CA 1
ATOM 813 C C . PHE A 1 103 ? 3.744 2.496 -7.412 1.00 88.81 103 PHE A C 1
ATOM 815 O O . PHE A 1 103 ? 3.316 2.880 -6.324 1.00 88.81 103 PHE A O 1
ATOM 822 N N . HIS A 1 104 ? 3.002 1.783 -8.263 1.00 90.94 104 HIS A N 1
ATOM 823 C CA . HIS A 1 104 ? 1.638 1.341 -7.942 1.00 90.94 104 HIS A CA 1
ATOM 824 C C . HIS A 1 104 ? 1.622 0.359 -6.769 1.00 90.94 104 HIS A C 1
ATOM 826 O O . HIS A 1 104 ? 0.746 0.419 -5.909 1.00 90.94 104 HIS A O 1
ATOM 832 N N . THR A 1 105 ? 2.626 -0.511 -6.674 1.00 90.19 105 THR A N 1
ATOM 833 C CA . THR A 1 105 ? 2.770 -1.413 -5.528 1.00 90.19 105 THR A CA 1
ATOM 834 C C . THR A 1 105 ? 2.993 -0.614 -4.244 1.00 90.19 105 THR A C 1
ATOM 836 O O . THR A 1 105 ? 2.275 -0.798 -3.263 1.00 90.19 105 THR A O 1
ATOM 839 N N . LEU A 1 106 ? 3.942 0.323 -4.247 1.00 90.50 106 LEU A N 1
ATOM 840 C CA . LEU A 1 106 ? 4.227 1.168 -3.090 1.00 90.50 106 LEU A CA 1
ATOM 841 C C . LEU A 1 106 ? 3.033 2.032 -2.684 1.00 90.50 106 LEU A C 1
ATOM 843 O O . LEU A 1 106 ? 2.790 2.190 -1.490 1.00 90.50 106 LEU A O 1
ATOM 847 N N . PHE A 1 107 ? 2.278 2.555 -3.653 1.00 93.69 107 PHE A N 1
ATOM 848 C CA . PHE A 1 107 ? 1.028 3.265 -3.395 1.00 93.69 107 PHE A CA 1
ATOM 849 C C . PHE A 1 107 ? 0.121 2.423 -2.498 1.00 93.69 107 PHE A C 1
ATOM 851 O O . PHE A 1 107 ? -0.235 2.850 -1.401 1.00 93.69 107 PHE A O 1
ATOM 858 N N . HIS A 1 108 ? -0.188 1.192 -2.908 1.00 94.12 108 HIS A N 1
ATOM 859 C CA . HIS A 1 108 ? -1.081 0.338 -2.134 1.00 94.12 108 HIS A CA 1
ATOM 860 C C . HIS A 1 108 ? -0.463 -0.137 -0.809 1.00 94.12 108 HIS A C 1
ATOM 862 O O . HIS A 1 108 ? -1.188 -0.265 0.177 1.00 94.12 108 HIS A O 1
ATOM 868 N N . VAL A 1 109 ? 0.861 -0.314 -0.715 1.00 92.06 109 VAL A N 1
ATOM 869 C CA . VAL A 1 109 ? 1.534 -0.546 0.580 1.00 92.06 109 VAL A CA 1
ATOM 870 C C . VAL A 1 109 ? 1.311 0.636 1.533 1.00 92.06 109 VAL A C 1
ATOM 872 O O . VAL A 1 109 ? 0.978 0.438 2.702 1.00 92.06 109 VAL A O 1
ATOM 875 N N . VAL A 1 110 ? 1.424 1.876 1.056 1.00 93.44 110 VAL A N 1
ATOM 876 C CA . VAL A 1 110 ? 1.180 3.057 1.897 1.00 93.44 110 VAL A CA 1
ATOM 877 C C . VAL A 1 110 ? -0.306 3.178 2.253 1.00 93.44 110 VAL A C 1
ATOM 879 O O . VAL A 1 110 ? -0.614 3.434 3.415 1.00 93.44 110 VAL A O 1
ATOM 882 N N . VAL A 1 111 ? -1.237 2.911 1.326 1.00 94.94 111 VAL A N 1
ATOM 883 C CA . VAL A 1 111 ? -2.686 2.895 1.631 1.00 94.94 111 VAL A CA 1
ATOM 884 C C . VAL A 1 111 ? -3.015 1.867 2.714 1.00 94.94 111 VAL A C 1
ATOM 886 O O . VAL A 1 111 ? -3.721 2.184 3.673 1.00 94.94 111 VAL A O 1
ATOM 889 N N . THR A 1 112 ? -2.492 0.643 2.596 1.00 92.62 112 THR A N 1
ATOM 890 C CA . THR A 1 112 ? -2.707 -0.394 3.615 1.00 92.62 112 THR A CA 1
ATOM 891 C C . THR A 1 112 ? -2.116 0.025 4.957 1.00 92.62 112 THR A C 1
ATOM 893 O O . THR A 1 112 ? -2.789 -0.121 5.971 1.00 92.62 112 THR A O 1
ATOM 896 N N . THR A 1 113 ? -0.929 0.636 4.970 1.00 91.62 113 THR A N 1
ATOM 897 C CA . THR A 1 113 ? -0.316 1.180 6.191 1.00 91.62 113 THR A CA 1
ATOM 898 C C . THR A 1 113 ? -1.195 2.251 6.842 1.00 91.62 113 THR A C 1
ATOM 900 O O . THR A 1 113 ? -1.424 2.180 8.044 1.00 91.62 113 THR A O 1
ATOM 903 N N . ILE A 1 114 ? -1.735 3.196 6.060 1.00 94.25 114 ILE A N 1
ATOM 904 C CA . ILE A 1 114 ? -2.617 4.277 6.537 1.00 94.25 114 ILE A CA 1
ATOM 905 C C . ILE A 1 114 ? -3.896 3.719 7.172 1.00 94.25 114 ILE A C 1
ATOM 907 O O . ILE A 1 114 ? -4.293 4.152 8.250 1.00 94.25 114 ILE A O 1
ATOM 911 N N . PHE A 1 115 ? -4.569 2.773 6.512 1.00 94.44 115 PHE A N 1
ATOM 912 C CA . PHE A 1 115 ? -5.914 2.365 6.929 1.00 94.44 115 PHE A CA 1
ATOM 913 C C . PHE A 1 115 ? -5.968 1.128 7.817 1.00 94.44 115 PHE A C 1
ATOM 915 O O . PHE A 1 115 ? -6.996 0.927 8.463 1.00 94.44 115 PHE A O 1
ATOM 922 N N . ARG A 1 116 ? -4.895 0.329 7.907 1.00 91.44 116 ARG A N 1
ATOM 923 C CA . ARG A 1 116 ? -4.855 -0.889 8.737 1.00 91.44 116 ARG A CA 1
ATOM 924 C C . ARG A 1 116 ? -5.335 -0.661 10.175 1.00 91.44 116 ARG A C 1
ATOM 926 O O . ARG A 1 116 ? -6.142 -1.468 10.628 1.00 91.44 116 ARG A O 1
ATOM 933 N N . PRO A 1 117 ? -4.953 0.421 10.881 1.00 91.62 117 PRO A N 1
ATOM 934 C CA . PRO A 1 117 ? -5.445 0.649 12.238 1.00 91.62 117 PRO A CA 1
ATOM 935 C C . PRO A 1 117 ? -6.955 0.868 12.355 1.00 91.62 117 PRO A C 1
ATOM 937 O O . PRO A 1 117 ? -7.521 0.677 13.422 1.00 91.62 117 PRO A O 1
ATOM 940 N N . PHE A 1 118 ? -7.615 1.275 11.272 1.00 91.88 118 PHE A N 1
ATOM 941 C CA . PHE A 1 118 ? -9.002 1.737 11.280 1.00 91.88 118 PHE A CA 1
ATOM 942 C C . PHE A 1 118 ? -9.983 0.720 10.681 1.00 91.88 118 PHE A C 1
ATOM 944 O O . PHE A 1 118 ? -11.170 1.013 10.553 1.00 91.88 118 PHE A O 1
ATOM 951 N N . ILE A 1 119 ? -9.528 -0.478 10.297 1.00 90.38 119 ILE A N 1
ATOM 952 C CA . ILE A 1 119 ? -10.379 -1.476 9.621 1.00 90.38 119 ILE A CA 1
ATOM 953 C C . ILE A 1 119 ? -11.454 -2.085 10.531 1.00 90.38 119 ILE A C 1
ATOM 955 O O . ILE A 1 119 ? -12.433 -2.640 10.026 1.00 90.38 119 ILE A O 1
ATOM 959 N N . THR A 1 120 ? -11.272 -1.994 11.849 1.00 87.69 120 THR A N 1
ATOM 960 C CA . THR A 1 120 ? -12.214 -2.470 12.872 1.00 87.69 120 THR A CA 1
ATOM 961 C C . THR A 1 120 ? -13.203 -1.394 13.314 1.00 87.69 120 THR A C 1
ATOM 963 O O . THR A 1 120 ? -14.140 -1.714 14.046 1.00 87.69 120 THR A O 1
ATOM 966 N N . LEU A 1 121 ? -13.034 -0.139 12.868 1.00 85.50 121 LEU A N 1
ATOM 967 C CA . LEU A 1 121 ? -13.973 0.928 13.200 1.00 85.50 121 LEU A CA 1
ATOM 968 C C . LEU A 1 121 ? -15.387 0.607 12.680 1.00 85.50 121 LEU A C 1
ATOM 970 O O . LEU A 1 121 ? -15.539 -0.057 11.646 1.00 85.50 121 LEU A O 1
ATOM 974 N N . PRO A 1 122 ? -16.436 1.090 13.374 1.00 83.06 122 PRO A N 1
ATOM 975 C CA . PRO A 1 122 ? -17.809 0.937 12.916 1.00 83.06 122 PRO A CA 1
ATOM 976 C C . PRO A 1 122 ? -18.009 1.541 11.524 1.00 83.06 122 PRO A C 1
ATOM 978 O O . PRO A 1 122 ? -17.433 2.575 11.199 1.00 83.06 122 PRO A O 1
ATOM 981 N N . ARG A 1 123 ? -18.929 0.969 10.736 1.00 71.38 123 ARG A N 1
ATOM 982 C CA . ARG A 1 123 ? -19.247 1.445 9.373 1.00 71.38 123 ARG A CA 1
ATOM 983 C C . ARG A 1 123 ? -19.679 2.915 9.291 1.00 71.38 123 ARG A C 1
ATOM 985 O O . ARG A 1 123 ? -19.616 3.504 8.216 1.00 71.38 123 ARG A O 1
ATOM 992 N N . SER A 1 124 ? -20.121 3.502 10.403 1.00 70.94 124 SER A N 1
ATOM 993 C CA . SER A 1 124 ? -20.445 4.927 10.512 1.00 70.94 124 SER A CA 1
ATOM 994 C C . SER A 1 124 ? -19.217 5.839 10.406 1.00 70.94 124 SER A C 1
ATOM 996 O O . SER A 1 124 ? -19.363 7.011 10.068 1.00 70.94 124 SER A O 1
ATOM 998 N N . SER A 1 125 ? -18.012 5.325 10.663 1.00 78.56 125 SER A N 1
ATOM 999 C CA . SER A 1 125 ? -16.745 6.058 10.587 1.00 78.56 125 SER A CA 1
ATOM 1000 C C . SER A 1 125 ? -16.258 6.162 9.138 1.00 78.56 125 SER A C 1
ATOM 1002 O O . SER A 1 125 ? -15.314 5.494 8.716 1.00 78.56 125 SER A O 1
ATOM 1004 N N . ARG A 1 126 ? -16.955 6.988 8.353 1.00 82.00 126 ARG A N 1
ATOM 1005 C CA . ARG A 1 126 ? -16.662 7.241 6.937 1.00 82.00 126 ARG A CA 1
ATOM 1006 C C . ARG A 1 126 ? -15.629 8.351 6.759 1.00 82.00 126 ARG A C 1
ATOM 1008 O O . ARG A 1 126 ? -15.506 9.243 7.595 1.00 82.00 126 ARG A O 1
ATOM 1015 N N . LEU A 1 127 ? -14.927 8.290 5.634 1.00 82.75 127 LEU A N 1
ATOM 1016 C CA . LEU A 1 127 ? -14.075 9.366 5.139 1.00 82.75 127 LEU A CA 1
ATOM 1017 C C . LEU A 1 127 ? -14.971 10.469 4.573 1.00 82.75 127 LEU A C 1
ATOM 1019 O O . LEU A 1 127 ? -15.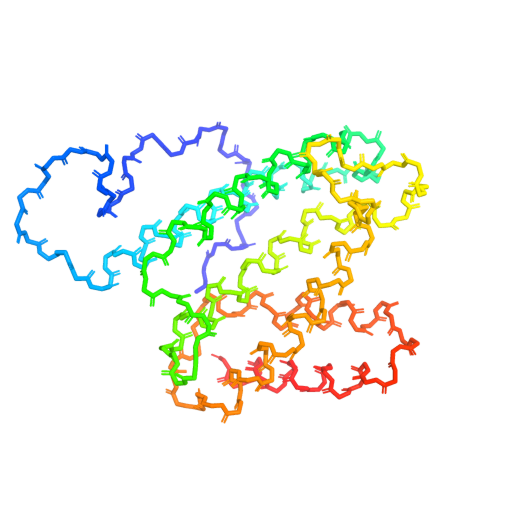785 10.209 3.685 1.00 82.75 127 LEU A O 1
ATOM 1023 N N . MET A 1 128 ? -14.869 11.672 5.135 1.00 81.31 128 MET A N 1
ATOM 1024 C CA . MET A 1 128 ? -15.821 12.766 4.897 1.00 81.31 128 MET A CA 1
ATOM 1025 C C . MET A 1 128 ? -15.539 13.555 3.617 1.00 81.31 128 MET A C 1
ATOM 1027 O O . MET A 1 128 ? -16.415 14.231 3.088 1.00 81.31 128 MET A O 1
ATOM 1031 N N . THR A 1 129 ? -14.313 13.487 3.120 1.00 77.19 129 THR A N 1
ATOM 1032 C CA . THR A 1 129 ? -13.843 14.200 1.931 1.00 77.19 129 THR A CA 1
ATOM 1033 C C . THR A 1 129 ? -14.059 13.413 0.642 1.00 77.19 129 THR A C 1
ATOM 1035 O O . THR A 1 129 ? -13.954 13.979 -0.444 1.00 77.19 129 THR A O 1
ATOM 1038 N N . LEU A 1 130 ? -14.374 12.119 0.742 1.00 72.81 130 LEU A N 1
ATOM 1039 C CA . LEU A 1 130 ? -14.661 11.269 -0.405 1.00 72.81 130 LEU A CA 1
ATOM 1040 C C . LEU A 1 130 ? -16.170 11.216 -0.663 1.00 72.81 130 LEU A C 1
ATOM 1042 O O . LEU A 1 130 ? -16.975 10.962 0.230 1.00 72.81 130 LEU A O 1
ATOM 1046 N N . THR A 1 131 ? -16.559 11.412 -1.920 1.00 67.50 131 THR A N 1
ATOM 1047 C CA . THR A 1 131 ? -17.968 11.460 -2.342 1.00 67.50 131 THR A CA 1
ATOM 1048 C C . THR A 1 131 ? -18.625 10.083 -2.446 1.00 67.50 131 THR A C 1
ATOM 1050 O O . THR A 1 131 ? -19.850 9.991 -2.505 1.00 67.50 131 THR A O 1
ATOM 1053 N N . SER A 1 132 ? -17.842 8.998 -2.447 1.00 73.44 132 SER A N 1
ATOM 1054 C CA . SER A 1 132 ? -18.377 7.645 -2.610 1.00 73.44 132 SER A CA 1
ATOM 1055 C C . SER A 1 132 ? -19.104 7.152 -1.343 1.00 73.44 132 SER A C 1
ATOM 1057 O O . SER A 1 132 ? -18.602 7.337 -0.222 1.00 73.44 132 SER A O 1
ATOM 1059 N N . PRO A 1 133 ? -20.265 6.481 -1.475 1.00 63.59 133 PRO A N 1
ATOM 1060 C CA . PRO A 1 133 ? -20.941 5.819 -0.358 1.00 63.59 133 PRO A CA 1
ATOM 1061 C C . PRO A 1 133 ? -20.052 4.773 0.338 1.00 63.59 133 PRO A C 1
ATOM 1063 O O . PRO A 1 133 ? -20.115 4.647 1.560 1.00 63.59 133 PRO A O 1
ATOM 1066 N N . ASP A 1 134 ? -19.140 4.138 -0.404 1.00 67.81 134 ASP A N 1
ATOM 1067 C CA . ASP A 1 134 ? -18.235 3.083 0.078 1.00 67.81 134 ASP A CA 1
ATOM 1068 C C . ASP A 1 134 ? -16.898 3.608 0.628 1.00 67.81 134 ASP A C 1
ATOM 1070 O O . ASP A 1 134 ? -15.941 2.851 0.805 1.00 67.81 134 ASP A O 1
ATOM 1074 N N . SER A 1 135 ? -16.815 4.909 0.923 1.00 78.12 135 SER A N 1
ATOM 1075 C CA . SER A 1 135 ? -15.619 5.582 1.453 1.00 78.12 135 SER A CA 1
ATOM 1076 C C . SER A 1 135 ? -15.342 5.226 2.920 1.00 78.12 135 SER A C 1
ATOM 1078 O O . SER A 1 135 ? -15.373 6.078 3.809 1.00 78.12 135 SER A O 1
ATOM 1080 N N . HIS A 1 136 ? -15.112 3.943 3.192 1.00 86.06 136 HIS A N 1
ATOM 1081 C CA . HIS A 1 136 ? -14.835 3.393 4.514 1.00 86.06 136 HIS A CA 1
ATOM 1082 C C . HIS A 1 136 ? -13.408 2.813 4.572 1.00 86.06 136 HIS A C 1
ATOM 1084 O O . HIS A 1 136 ? -12.998 2.131 3.627 1.00 86.06 136 HIS A O 1
ATOM 1090 N N . PRO A 1 137 ? -12.663 2.976 5.686 1.00 90.25 137 PRO A N 1
ATOM 1091 C CA . PRO A 1 137 ? -11.286 2.480 5.820 1.00 90.25 137 PRO A CA 1
ATOM 1092 C C . PRO A 1 137 ? -11.112 1.001 5.464 1.00 90.25 137 PRO A C 1
ATOM 1094 O O . PRO A 1 137 ? -10.223 0.638 4.698 1.00 90.25 137 PRO A O 1
ATOM 1097 N N . LYS A 1 138 ? -12.017 0.144 5.954 1.00 90.88 138 LYS A N 1
ATOM 1098 C CA . LYS A 1 138 ? -12.020 -1.295 5.638 1.00 90.88 138 LYS A CA 1
ATOM 1099 C C . LYS A 1 138 ? -12.137 -1.582 4.136 1.00 90.88 138 LYS A C 1
ATOM 1101 O O . LYS A 1 138 ? -11.479 -2.495 3.649 1.00 90.88 138 L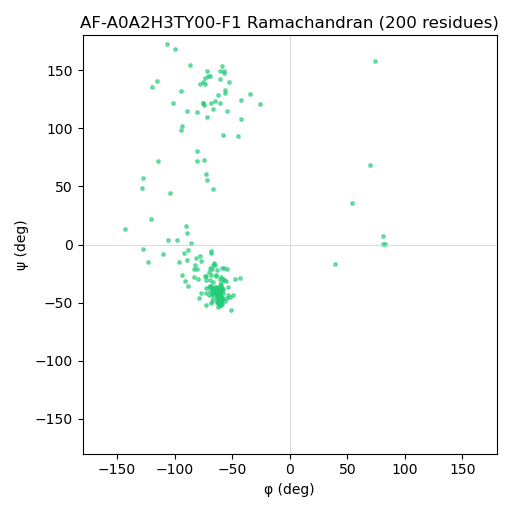YS A O 1
ATOM 1106 N N . ALA A 1 139 ? -12.957 -0.821 3.409 1.00 90.44 139 ALA A N 1
ATOM 1107 C CA . ALA A 1 139 ? -13.149 -1.020 1.974 1.00 90.44 139 ALA A CA 1
ATOM 1108 C C . ALA A 1 139 ? -11.894 -0.609 1.189 1.00 90.44 139 ALA A C 1
ATOM 1110 O O . ALA A 1 139 ? -11.434 -1.366 0.339 1.00 90.44 139 ALA A O 1
ATOM 1111 N N . LEU A 1 140 ? -11.285 0.530 1.536 1.00 91.31 140 LEU A N 1
ATOM 1112 C CA . LEU A 1 140 ? -10.029 0.985 0.926 1.00 91.31 140 LEU A CA 1
ATOM 1113 C C . LEU A 1 140 ? -8.858 0.041 1.21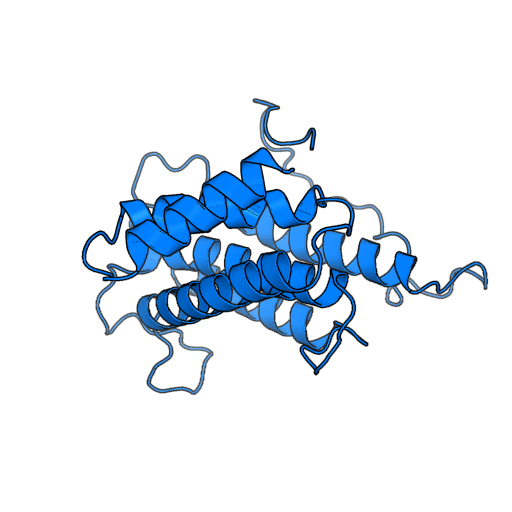1 1.00 91.31 140 LEU A C 1
ATOM 1115 O O . LEU A 1 140 ? -8.056 -0.236 0.314 1.00 91.31 140 LEU A O 1
ATOM 1119 N N . TYR A 1 141 ? -8.775 -0.473 2.441 1.00 92.38 141 TYR A N 1
ATOM 1120 C CA . TYR A 1 141 ? -7.786 -1.477 2.821 1.00 92.38 141 TYR A CA 1
ATOM 1121 C C . TYR A 1 141 ? -7.967 -2.755 1.994 1.00 92.38 141 TYR A C 1
ATOM 1123 O O . TYR A 1 141 ? -7.023 -3.198 1.344 1.00 92.38 141 TYR A O 1
ATOM 1131 N N . ALA A 1 142 ? -9.186 -3.304 1.943 1.00 91.50 142 ALA A N 1
ATOM 1132 C CA . ALA A 1 142 ? -9.483 -4.520 1.186 1.00 91.50 142 ALA A CA 1
ATOM 1133 C 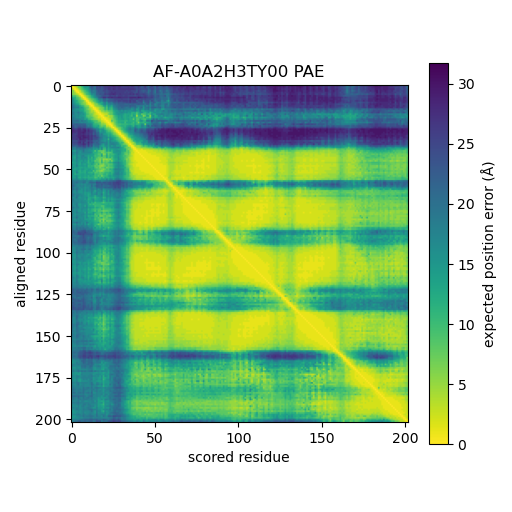C . ALA A 1 142 ? -9.214 -4.354 -0.321 1.00 91.50 142 ALA A C 1
ATOM 1135 O O . ALA A 1 142 ? -8.567 -5.204 -0.933 1.00 91.50 142 ALA A O 1
ATOM 1136 N N . ALA A 1 143 ? -9.640 -3.234 -0.912 1.00 92.50 143 ALA A N 1
ATOM 1137 C CA . ALA A 1 143 ? -9.369 -2.924 -2.313 1.00 92.50 143 ALA A CA 1
ATOM 1138 C C . ALA A 1 143 ? -7.860 -2.840 -2.595 1.00 92.50 143 ALA A C 1
ATOM 1140 O O . ALA A 1 143 ? -7.381 -3.426 -3.565 1.00 92.50 143 ALA A O 1
ATOM 1141 N N . SER A 1 144 ? -7.095 -2.180 -1.720 1.00 93.81 144 SER A N 1
ATOM 1142 C CA . SER A 1 144 ? -5.638 -2.075 -1.868 1.00 93.81 144 SER A CA 1
ATOM 1143 C C . SER A 1 144 ? -4.931 -3.413 -1.702 1.00 93.81 144 SER A C 1
ATOM 1145 O O . SER A 1 144 ? -4.003 -3.702 -2.449 1.00 93.81 144 SER A O 1
ATOM 1147 N N . MET A 1 145 ? -5.388 -4.261 -0.780 1.00 90.50 145 MET A N 1
ATOM 1148 C CA . MET A 1 145 ? -4.864 -5.618 -0.621 1.00 90.50 145 MET A CA 1
ATOM 1149 C C . MET A 1 145 ? -5.083 -6.469 -1.874 1.00 90.50 145 MET A C 1
ATOM 1151 O O . MET A 1 145 ? -4.174 -7.180 -2.300 1.00 90.50 145 MET A O 1
ATOM 1155 N N . ASN A 1 146 ? -6.256 -6.370 -2.501 1.00 92.25 146 ASN A N 1
ATOM 1156 C CA . ASN A 1 146 ? -6.532 -7.073 -3.753 1.00 92.25 146 ASN A CA 1
ATOM 1157 C C . ASN A 1 146 ? -5.666 -6.550 -4.907 1.00 92.25 146 ASN A C 1
ATOM 1159 O O . ASN A 1 146 ? -5.103 -7.345 -5.655 1.00 92.25 146 ASN A O 1
ATOM 1163 N N . GLN A 1 147 ? -5.472 -5.233 -5.005 1.00 93.00 147 GLN A N 1
ATOM 1164 C CA . GLN A 1 147 ? -4.560 -4.661 -5.998 1.00 93.00 147 GLN A CA 1
ATOM 1165 C C . GLN A 1 147 ? -3.100 -5.072 -5.760 1.00 93.00 147 GLN A C 1
ATOM 1167 O O . GLN A 1 147 ? -2.393 -5.378 -6.716 1.00 93.00 147 GLN A O 1
ATOM 1172 N N . LEU A 1 148 ? -2.644 -5.161 -4.505 1.00 90.88 148 LEU A N 1
ATOM 1173 C CA . LEU A 1 148 ? -1.300 -5.658 -4.183 1.00 90.88 148 LEU A CA 1
ATOM 1174 C C . LEU A 1 148 ? -1.087 -7.095 -4.652 1.00 90.88 148 LEU A C 1
ATOM 1176 O O . LEU A 1 148 ? -0.043 -7.388 -5.227 1.00 90.88 148 LEU A O 1
ATOM 1180 N N . LYS A 1 149 ? -2.069 -7.978 -4.446 1.00 88.75 149 LYS A N 1
ATOM 1181 C CA . LYS A 1 149 ? -2.016 -9.364 -4.935 1.00 88.75 149 LYS A CA 1
ATOM 1182 C C . LYS A 1 149 ? -1.794 -9.418 -6.445 1.00 88.75 149 LYS A C 1
ATOM 1184 O O . LYS A 1 149 ? -0.897 -10.123 -6.906 1.00 88.75 149 LYS A O 1
ATOM 1189 N N . GLU A 1 150 ? -2.574 -8.650 -7.206 1.00 90.62 150 GLU A N 1
ATOM 1190 C CA . GLU A 1 150 ? -2.427 -8.560 -8.663 1.00 90.62 150 GLU A CA 1
ATOM 1191 C C . GLU A 1 150 ? -1.068 -7.991 -9.074 1.00 90.62 150 GLU A C 1
ATOM 1193 O O . GLU A 1 150 ? -0.422 -8.526 -9.972 1.00 90.62 150 GLU A O 1
ATOM 1198 N N . LEU A 1 151 ? -0.619 -6.913 -8.430 1.00 89.69 151 LEU A N 1
ATOM 1199 C CA . LEU A 1 151 ? 0.631 -6.237 -8.775 1.00 89.69 151 LEU A CA 1
ATOM 1200 C C . LEU A 1 151 ? 1.855 -7.106 -8.484 1.00 89.69 151 LEU A C 1
ATOM 1202 O O . LEU A 1 151 ? 2.745 -7.185 -9.327 1.00 89.69 151 LEU A O 1
ATOM 1206 N N . VAL A 1 152 ? 1.883 -7.796 -7.340 1.00 86.12 152 VAL A N 1
ATOM 1207 C CA . VAL A 1 152 ? 2.958 -8.738 -6.992 1.00 86.12 152 VAL A CA 1
ATOM 1208 C C . VAL A 1 152 ? 2.992 -9.895 -7.987 1.00 86.12 152 VAL A C 1
ATOM 1210 O O . VAL A 1 152 ? 4.062 -10.241 -8.486 1.00 86.12 152 VAL A O 1
ATOM 1213 N N . PHE A 1 153 ? 1.827 -10.451 -8.332 1.00 86.94 153 PHE A N 1
ATOM 1214 C CA . PHE A 1 153 ? 1.730 -11.499 -9.343 1.00 86.94 153 PHE A CA 1
ATOM 1215 C C . PHE A 1 153 ? 2.247 -11.025 -10.707 1.00 86.94 153 PHE A C 1
ATOM 1217 O O . PHE A 1 153 ? 3.133 -11.656 -11.282 1.00 86.94 153 PHE A O 1
ATOM 1224 N N . CYS A 1 154 ? 1.757 -9.883 -11.197 1.00 86.00 154 CYS A N 1
ATOM 1225 C CA . CYS A 1 154 ? 2.199 -9.288 -12.456 1.00 86.00 154 CYS A CA 1
ATOM 1226 C C . CYS A 1 154 ? 3.703 -9.000 -12.459 1.00 86.00 154 CYS A C 1
ATOM 1228 O O . CYS A 1 154 ? 4.366 -9.271 -13.458 1.00 86.00 154 CYS A O 1
ATOM 1230 N N . PHE A 1 155 ? 4.249 -8.483 -11.353 1.00 84.00 155 PHE A N 1
ATOM 1231 C CA . PHE A 1 155 ? 5.670 -8.179 -11.238 1.00 84.00 155 PHE A CA 1
ATOM 1232 C C . PHE A 1 155 ? 6.524 -9.444 -11.373 1.00 84.00 155 PHE A C 1
ATOM 1234 O O . PHE A 1 155 ? 7.386 -9.512 -12.250 1.00 84.00 155 PHE A O 1
ATOM 1241 N N . CYS A 1 156 ? 6.240 -10.465 -10.557 1.00 81.19 156 CYS A N 1
ATOM 1242 C CA . CYS A 1 156 ? 7.020 -11.702 -10.557 1.00 81.19 156 CYS A CA 1
ATOM 1243 C C . CYS A 1 156 ? 6.827 -12.509 -11.862 1.00 81.19 156 CYS A C 1
ATOM 1245 O O . CYS A 1 156 ? 7.736 -13.226 -12.272 1.00 81.19 156 CYS A O 1
ATOM 1247 N N . ALA A 1 157 ? 5.686 -12.369 -12.552 1.00 84.44 157 ALA A N 1
ATOM 1248 C CA . ALA A 1 157 ? 5.448 -13.010 -13.846 1.00 84.44 157 ALA A CA 1
ATOM 1249 C C . ALA A 1 157 ? 6.160 -12.309 -15.018 1.00 84.44 157 ALA A C 1
ATOM 1251 O O . ALA A 1 157 ? 6.691 -12.984 -15.899 1.00 84.44 157 ALA A O 1
ATOM 1252 N N . LYS A 1 158 ? 6.160 -10.968 -15.056 1.00 84.12 158 LYS A N 1
ATOM 1253 C CA . LYS A 1 158 ? 6.647 -10.194 -16.213 1.00 84.12 158 LYS A CA 1
ATOM 1254 C C . LYS A 1 158 ? 8.111 -9.766 -16.124 1.00 84.12 158 LYS A C 1
ATOM 1256 O O . LYS A 1 158 ? 8.727 -9.577 -17.170 1.00 84.12 158 LYS A O 1
ATOM 1261 N N . TYR A 1 159 ? 8.685 -9.612 -14.927 1.00 79.12 159 TYR A N 1
ATOM 1262 C CA . TYR A 1 159 ? 10.018 -9.006 -14.769 1.00 79.12 159 TYR A CA 1
ATOM 1263 C C . TYR A 1 159 ? 11.014 -9.855 -13.953 1.00 79.12 159 TYR A C 1
ATOM 1265 O O . TYR A 1 159 ? 11.604 -9.363 -12.992 1.00 79.12 159 TYR A O 1
ATOM 1273 N N . PRO A 1 160 ? 11.292 -11.111 -14.351 1.00 68.00 160 PRO A N 1
ATOM 1274 C CA . PRO A 1 160 ? 12.169 -12.014 -13.595 1.00 68.00 160 PRO A CA 1
ATOM 1275 C C . PRO A 1 160 ? 13.651 -11.585 -13.544 1.00 68.00 160 PRO A C 1
ATOM 1277 O O . PRO A 1 160 ? 14.396 -12.082 -12.706 1.00 68.00 160 PRO A O 1
ATOM 1280 N N . GLN A 1 161 ? 14.094 -10.686 -14.436 1.00 61.03 161 GLN A N 1
ATOM 12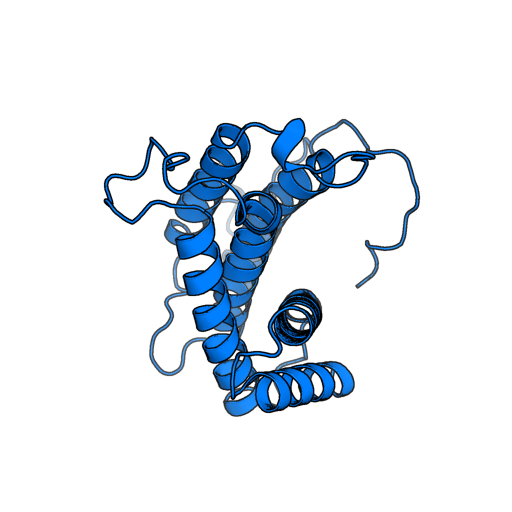81 C CA . GLN A 1 161 ? 15.477 -10.180 -14.509 1.00 61.03 161 GLN A CA 1
ATOM 1282 C C . GLN A 1 161 ? 15.631 -8.712 -14.084 1.00 61.03 161 GLN A C 1
ATOM 1284 O O . GLN A 1 161 ? 16.759 -8.224 -13.991 1.00 61.03 161 GLN A O 1
ATOM 1289 N N . SER A 1 162 ? 14.535 -7.977 -13.852 1.00 58.88 162 SER A N 1
ATOM 1290 C CA . SER A 1 162 ? 14.657 -6.592 -13.387 1.00 58.88 162 SER A CA 1
ATOM 1291 C C . SER A 1 162 ? 15.211 -6.627 -11.972 1.00 58.88 162 SER A C 1
ATOM 1293 O O . SER A 1 162 ? 14.604 -7.273 -11.121 1.00 58.88 162 SER A O 1
ATOM 1295 N N . ALA A 1 163 ? 16.359 -5.976 -11.749 1.00 52.69 163 ALA A N 1
ATOM 1296 C CA . ALA A 1 163 ? 17.040 -5.928 -10.461 1.00 52.69 163 ALA A CA 1
ATO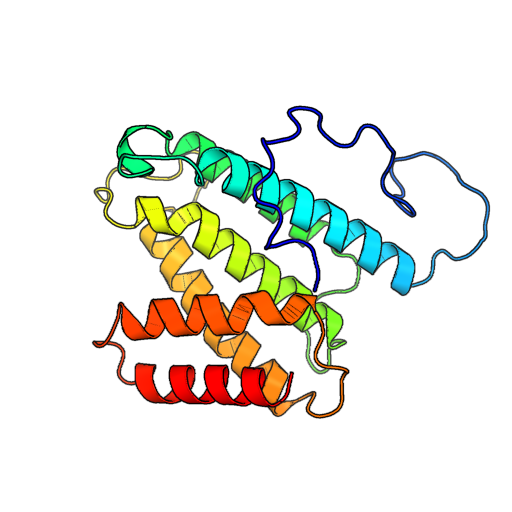M 1297 C C . ALA A 1 163 ? 16.011 -5.716 -9.356 1.00 52.69 163 ALA A C 1
ATOM 1299 O O . ALA A 1 163 ? 15.407 -4.650 -9.267 1.00 52.69 163 ALA A O 1
ATOM 1300 N N . TYR A 1 164 ? 15.787 -6.772 -8.587 1.00 58.78 164 TYR A N 1
ATOM 1301 C CA . TYR A 1 164 ? 14.905 -6.861 -7.446 1.00 58.78 164 TYR A CA 1
ATOM 1302 C C . TYR A 1 164 ? 15.098 -5.629 -6.553 1.00 58.78 164 TYR A C 1
ATOM 1304 O O . TYR A 1 164 ? 16.050 -5.506 -5.781 1.00 58.78 164 TYR A O 1
ATOM 1312 N N . THR A 1 165 ? 14.265 -4.609 -6.786 1.00 63.47 165 THR A N 1
ATOM 1313 C CA . THR A 1 165 ? 14.608 -3.267 -6.318 1.00 63.47 165 THR A CA 1
ATOM 1314 C C . THR A 1 165 ? 14.420 -3.201 -4.808 1.00 63.47 165 THR A C 1
ATOM 1316 O O . THR A 1 165 ? 13.449 -3.721 -4.256 1.00 63.47 165 THR A O 1
ATOM 1319 N N . THR A 1 166 ? 15.305 -2.472 -4.123 1.00 62.56 166 THR A N 1
ATOM 1320 C CA . THR A 1 166 ? 15.124 -2.118 -2.703 1.00 62.56 166 THR A CA 1
ATOM 1321 C C . THR A 1 166 ? 13.711 -1.574 -2.423 1.00 62.56 166 THR A C 1
ATOM 1323 O O . THR A 1 166 ? 13.184 -1.791 -1.340 1.00 62.56 166 THR A O 1
ATOM 1326 N N . PHE A 1 167 ? 13.071 -0.923 -3.396 1.00 63.09 167 PHE A N 1
ATOM 1327 C CA . PHE A 1 167 ? 11.732 -0.363 -3.247 1.00 63.09 167 PHE A CA 1
ATOM 1328 C C . PHE A 1 167 ? 10.617 -1.419 -3.224 1.00 63.09 167 PHE A C 1
ATOM 1330 O O . PHE A 1 167 ? 9.682 -1.286 -2.441 1.00 63.09 167 PHE A O 1
ATOM 1337 N N . PHE A 1 168 ? 10.718 -2.494 -4.011 1.00 68.19 168 PHE A N 1
ATOM 1338 C CA . PHE A 1 168 ? 9.703 -3.554 -4.007 1.00 68.19 168 PHE A CA 1
ATOM 1339 C C . PHE A 1 168 ? 9.710 -4.379 -2.709 1.00 68.19 168 PHE A C 1
ATOM 1341 O O . PHE A 1 168 ? 8.671 -4.910 -2.326 1.00 68.19 168 PHE A O 1
ATOM 1348 N N . ASN A 1 169 ? 10.836 -4.423 -1.984 1.00 71.25 169 ASN A N 1
ATOM 1349 C CA . ASN A 1 169 ? 10.989 -5.191 -0.739 1.00 71.25 169 ASN A CA 1
ATOM 1350 C C . ASN A 1 169 ? 9.939 -4.886 0.340 1.00 71.25 169 ASN A C 1
ATOM 1352 O O . ASN A 1 169 ? 9.732 -5.715 1.217 1.00 71.25 169 ASN A O 1
ATOM 1356 N N . ALA A 1 170 ? 9.270 -3.730 0.305 1.00 71.44 170 ALA A N 1
ATOM 1357 C CA . ALA A 1 170 ? 8.218 -3.416 1.271 1.00 71.44 170 ALA A CA 1
ATOM 1358 C C . ALA A 1 170 ? 6.922 -4.221 1.039 1.00 71.44 170 ALA A C 1
ATOM 1360 O O . ALA A 1 170 ? 6.183 -4.474 1.985 1.00 71.44 170 ALA A O 1
ATOM 1361 N N . ALA A 1 171 ? 6.636 -4.649 -0.194 1.00 73.31 171 ALA A N 1
ATOM 1362 C CA . ALA A 1 171 ? 5.356 -5.265 -0.536 1.00 73.31 171 ALA A CA 1
ATOM 1363 C C . ALA A 1 171 ? 5.216 -6.739 -0.113 1.00 73.31 171 ALA A C 1
ATOM 1365 O O . ALA A 1 171 ? 4.194 -7.065 0.498 1.00 73.31 171 ALA A O 1
ATOM 1366 N N . PRO A 1 172 ? 6.206 -7.630 -0.345 1.00 76.44 172 PRO A N 1
ATOM 1367 C CA . PRO A 1 172 ? 6.144 -9.009 0.134 1.00 76.44 172 PRO A CA 1
ATOM 1368 C C . PRO A 1 172 ? 5.906 -9.164 1.652 1.00 76.44 172 PRO A C 1
ATOM 1370 O O . PRO A 1 172 ? 5.030 -9.958 2.001 1.00 76.44 172 PRO A O 1
ATOM 1373 N N . PRO A 1 173 ? 6.583 -8.434 2.572 1.00 78.25 173 PRO A N 1
ATOM 1374 C CA . PRO A 1 173 ? 6.282 -8.495 4.007 1.00 78.25 173 PRO A CA 1
ATOM 1375 C C . PRO A 1 173 ? 4.862 -8.039 4.331 1.00 78.25 173 PRO A C 1
ATOM 1377 O O . PRO A 1 173 ? 4.158 -8.736 5.060 1.00 78.25 173 PRO A O 1
ATOM 1380 N N . THR A 1 174 ? 4.425 -6.897 3.784 1.00 79.06 174 THR A N 1
ATOM 1381 C CA . THR A 1 174 ? 3.080 -6.358 4.035 1.00 79.06 174 THR A CA 1
ATOM 1382 C C . THR A 1 174 ? 2.002 -7.341 3.589 1.00 79.06 174 THR A C 1
ATOM 1384 O O . THR A 1 174 ? 1.080 -7.627 4.352 1.00 79.06 174 THR A O 1
ATOM 1387 N N . LEU A 1 175 ? 2.139 -7.905 2.385 1.00 79.88 175 LEU A N 1
ATOM 1388 C CA . LEU A 1 175 ? 1.191 -8.881 1.861 1.00 79.88 175 LEU A CA 1
ATOM 1389 C C . LEU A 1 175 ? 1.243 -10.198 2.649 1.00 79.88 175 LEU A C 1
ATOM 1391 O O . LEU A 1 175 ? 0.194 -10.722 3.004 1.00 79.88 175 LEU A O 1
ATOM 1395 N N . SER A 1 176 ? 2.433 -10.703 2.988 1.00 81.75 176 SER A N 1
ATOM 1396 C CA . SER A 1 176 ? 2.579 -11.937 3.776 1.00 81.75 176 SER A CA 1
ATOM 1397 C C . SER A 1 176 ? 1.930 -11.824 5.151 1.00 81.75 176 SER A C 1
ATOM 1399 O O . SER A 1 176 ? 1.191 -12.723 5.541 1.00 81.75 176 SER A O 1
ATOM 1401 N N . LEU A 1 177 ? 2.163 -10.718 5.867 1.00 83.88 177 LEU A N 1
ATOM 1402 C CA . LEU A 1 177 ? 1.556 -10.488 7.177 1.00 83.88 177 LEU A CA 1
ATOM 1403 C C . LEU A 1 177 ? 0.028 -10.470 7.073 1.00 83.88 177 LEU A C 1
ATOM 1405 O O . LEU A 1 177 ? -0.643 -11.165 7.826 1.00 83.88 177 LEU A O 1
ATOM 1409 N N . ALA A 1 178 ? -0.516 -9.750 6.093 1.00 81.25 178 ALA A N 1
ATOM 1410 C CA . ALA A 1 178 ? -1.957 -9.693 5.887 1.00 81.25 178 ALA A CA 1
ATOM 1411 C C . ALA A 1 178 ? -2.566 -11.061 5.517 1.00 81.25 178 ALA A C 1
ATOM 1413 O O . ALA A 1 178 ? -3.651 -11.385 5.987 1.00 81.25 178 ALA A O 1
ATOM 1414 N N . MET A 1 179 ? -1.878 -11.887 4.716 1.00 85.31 179 MET A N 1
ATOM 1415 C CA . MET A 1 179 ? -2.339 -13.251 4.402 1.00 85.31 179 MET A CA 1
ATOM 1416 C C . MET A 1 179 ? -2.317 -14.177 5.622 1.00 85.31 179 MET A C 1
ATOM 1418 O O . MET A 1 179 ? -3.158 -15.062 5.723 1.00 85.31 179 MET A O 1
ATOM 1422 N N . LEU A 1 180 ? -1.377 -13.984 6.551 1.00 84.00 180 LEU A N 1
ATOM 1423 C CA . LEU A 1 180 ? -1.348 -14.736 7.808 1.00 84.00 180 LEU A CA 1
ATOM 1424 C C . LEU A 1 180 ? -2.436 -14.283 8.791 1.00 84.00 180 LEU A C 1
ATOM 1426 O O . LEU A 1 180 ? -2.876 -15.077 9.619 1.00 84.00 180 LEU A O 1
ATOM 1430 N N . GLU A 1 181 ? -2.872 -13.027 8.702 1.00 83.69 181 GLU A N 1
ATOM 1431 C CA . GLU A 1 181 ? -3.958 -12.475 9.520 1.00 83.69 181 GLU A CA 1
ATOM 1432 C C . GLU A 1 181 ? -5.347 -12.866 8.998 1.00 83.69 181 GLU A C 1
ATOM 1434 O O . GLU A 1 181 ? -6.272 -13.029 9.794 1.00 83.69 181 GLU A O 1
ATOM 1439 N N . ASP A 1 182 ? -5.490 -13.069 7.685 1.00 81.62 182 ASP A N 1
ATOM 1440 C CA . ASP A 1 182 ? -6.738 -13.484 7.038 1.00 81.62 182 ASP A CA 1
ATOM 1441 C C . ASP A 1 182 ? -6.635 -14.888 6.421 1.00 81.62 182 ASP A C 1
ATOM 1443 O O . ASP A 1 182 ? -6.625 -15.082 5.205 1.00 81.62 182 ASP A O 1
ATOM 1447 N N . LEU A 1 183 ? -6.595 -15.902 7.290 1.00 84.56 183 LEU A N 1
ATOM 1448 C CA . LEU A 1 183 ? -6.541 -17.312 6.881 1.00 84.56 183 LEU A CA 1
ATOM 1449 C C . LEU A 1 183 ? -7.834 -17.817 6.212 1.00 84.56 183 LEU A C 1
ATOM 1451 O O . LEU A 1 183 ? -7.877 -18.967 5.770 1.00 84.56 183 LEU A O 1
ATOM 1455 N N . GLN A 1 184 ? -8.888 -16.995 6.167 1.00 83.25 184 GLN A N 1
ATOM 1456 C CA . GLN A 1 184 ? -10.151 -17.331 5.507 1.00 83.25 184 GLN A CA 1
ATOM 1457 C C . GLN A 1 184 ? -10.095 -17.091 3.994 1.00 83.25 184 GLN A C 1
ATOM 1459 O O . GLN A 1 184 ? -10.914 -17.647 3.263 1.00 83.25 184 GLN A O 1
ATOM 1464 N N . ASP A 1 185 ? -9.131 -16.306 3.503 1.00 82.88 185 ASP A N 1
ATOM 1465 C CA . ASP A 1 185 ? -8.921 -16.132 2.069 1.00 82.88 185 ASP A CA 1
ATOM 1466 C C . ASP A 1 185 ? -8.440 -17.454 1.442 1.00 82.88 185 ASP A C 1
ATOM 1468 O O . ASP A 1 185 ? -7.336 -17.904 1.743 1.00 82.88 185 ASP A O 1
ATOM 1472 N N . PRO A 1 186 ? -9.188 -18.084 0.521 1.00 85.12 186 PRO A N 1
ATOM 1473 C CA . PRO A 1 186 ? -8.798 -19.371 -0.060 1.00 85.12 186 PRO A CA 1
ATOM 1474 C C . PRO A 1 186 ? -7.435 -19.343 -0.775 1.00 85.12 186 PRO A C 1
ATOM 1476 O O . PRO A 1 186 ? -6.811 -20.390 -0.958 1.00 85.12 186 PRO A O 1
ATOM 1479 N N . LEU A 1 187 ? -6.951 -18.160 -1.165 1.00 86.81 187 LEU A N 1
ATOM 1480 C CA . LEU A 1 187 ? -5.679 -17.957 -1.851 1.00 86.81 187 LEU A CA 1
ATOM 1481 C C . LEU A 1 187 ? -4.538 -17.537 -0.912 1.00 86.81 187 LEU A C 1
ATOM 1483 O O . LEU A 1 187 ? -3.422 -17.322 -1.395 1.00 86.81 187 LEU A O 1
ATOM 1487 N N . TRP A 1 188 ? -4.761 -17.464 0.409 1.00 86.56 188 TRP A N 1
ATOM 1488 C CA . TRP A 1 188 ? -3.759 -16.981 1.370 1.00 86.56 188 TRP A CA 1
ATOM 1489 C C . TRP A 1 188 ? -2.424 -17.725 1.241 1.00 86.56 188 TRP A C 1
ATOM 1491 O O . TRP A 1 188 ? -1.366 -17.099 1.183 1.00 86.56 188 TRP A O 1
ATOM 1501 N N . ARG A 1 189 ? -2.463 -19.061 1.102 1.00 87.25 189 ARG A N 1
ATOM 1502 C CA . ARG A 1 189 ? -1.258 -19.897 0.944 1.00 87.25 189 ARG A CA 1
ATOM 1503 C C . ARG A 1 189 ? -0.509 -19.558 -0.333 1.00 87.25 189 ARG A C 1
ATOM 1505 O O . ARG A 1 189 ? 0.711 -19.438 -0.312 1.00 87.25 189 ARG A O 1
ATOM 1512 N N . HIS A 1 190 ? -1.237 -19.413 -1.438 1.00 86.81 190 HIS A N 1
ATOM 1513 C CA . HIS A 1 190 ? -0.647 -19.139 -2.743 1.00 86.81 190 HIS A CA 1
ATOM 1514 C C . HIS A 1 190 ? 0.118 -17.813 -2.725 1.00 86.81 190 HIS A C 1
ATOM 1516 O O . HIS A 1 190 ? 1.303 -17.785 -3.056 1.00 86.81 190 HIS A O 1
ATOM 1522 N N . TYR A 1 191 ? -0.530 -16.739 -2.267 1.00 84.56 191 TYR A N 1
ATOM 1523 C CA . TYR A 1 191 ? 0.101 -15.423 -2.192 1.00 84.56 191 TYR A CA 1
ATOM 1524 C C . TYR A 1 191 ? 1.212 -15.363 -1.145 1.00 84.56 191 TYR A C 1
ATOM 1526 O O . TYR A 1 191 ? 2.240 -14.744 -1.402 1.00 84.56 191 TYR A O 1
ATOM 1534 N N . PHE A 1 192 ? 1.068 -16.052 -0.010 1.00 85.31 192 PHE A N 1
ATOM 1535 C CA . PHE A 1 192 ? 2.139 -16.162 0.978 1.00 85.31 192 PHE A CA 1
ATOM 1536 C C . PHE A 1 192 ? 3.401 -16.804 0.381 1.00 85.31 192 PHE A C 1
ATOM 1538 O O . PHE A 1 192 ? 4.485 -16.225 0.460 1.00 85.31 192 PHE A O 1
ATOM 1545 N N . TYR A 1 193 ? 3.277 -17.960 -0.281 1.00 84.62 193 TYR A N 1
ATOM 1546 C CA . TYR A 1 193 ? 4.423 -18.613 -0.922 1.00 84.62 193 TYR A CA 1
ATOM 1547 C C . TYR A 1 193 ? 5.014 -17.781 -2.060 1.00 84.62 193 TYR A C 1
ATOM 1549 O O . TYR A 1 193 ? 6.236 -17.746 -2.208 1.00 84.62 193 TYR A O 1
ATOM 1557 N N . LEU A 1 194 ? 4.172 -17.095 -2.840 1.00 84.25 194 LEU A N 1
ATOM 1558 C CA . LEU A 1 194 ? 4.629 -16.176 -3.878 1.00 84.25 194 LEU A CA 1
ATOM 1559 C C . LEU A 1 194 ? 5.485 -15.055 -3.275 1.00 84.25 194 LEU A C 1
ATOM 1561 O O . LEU A 1 194 ? 6.592 -14.828 -3.749 1.00 84.25 194 LEU A O 1
ATOM 1565 N N . CYS A 1 195 ? 5.027 -14.417 -2.196 1.00 82.56 195 CYS A N 1
ATOM 1566 C CA . CYS A 1 195 ? 5.779 -13.375 -1.500 1.00 82.56 195 CYS A CA 1
ATOM 1567 C C . CYS A 1 195 ? 7.114 -13.881 -0.949 1.00 82.56 195 CYS A C 1
ATOM 1569 O O . CYS A 1 195 ? 8.137 -13.236 -1.161 1.00 82.5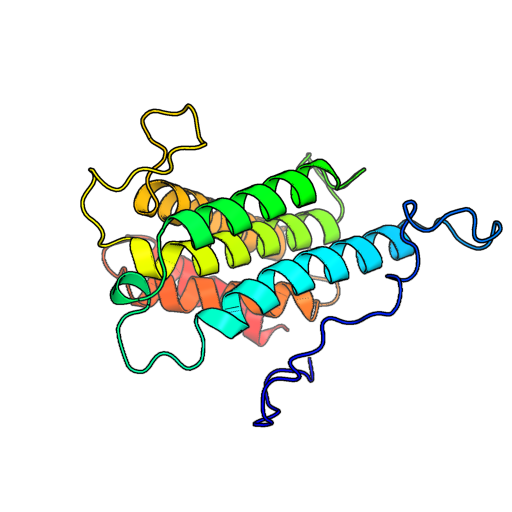6 195 CYS A O 1
ATOM 1571 N N . VAL A 1 196 ? 7.122 -15.037 -0.274 1.00 81.44 196 VAL A N 1
ATOM 1572 C CA . VAL A 1 196 ? 8.351 -15.635 0.276 1.00 81.44 196 VAL A CA 1
ATOM 1573 C C . VAL A 1 196 ? 9.343 -15.965 -0.836 1.00 81.44 196 VAL A C 1
ATOM 1575 O O . VAL A 1 196 ? 10.540 -15.744 -0.676 1.00 81.44 196 VAL A O 1
ATOM 1578 N N . ARG A 1 197 ? 8.859 -16.465 -1.977 1.00 78.94 197 ARG A N 1
ATOM 1579 C CA . ARG A 1 197 ? 9.708 -16.754 -3.132 1.00 78.94 197 ARG A CA 1
ATOM 1580 C C . ARG A 1 197 ? 10.258 -15.480 -3.761 1.00 78.94 197 ARG A C 1
ATOM 1582 O O . ARG A 1 197 ? 11.466 -15.392 -3.929 1.00 78.94 197 ARG A O 1
ATOM 1589 N N . CYS A 1 198 ? 9.402 -14.495 -4.041 1.00 73.94 198 CYS A N 1
ATOM 1590 C CA . CYS A 1 198 ? 9.860 -1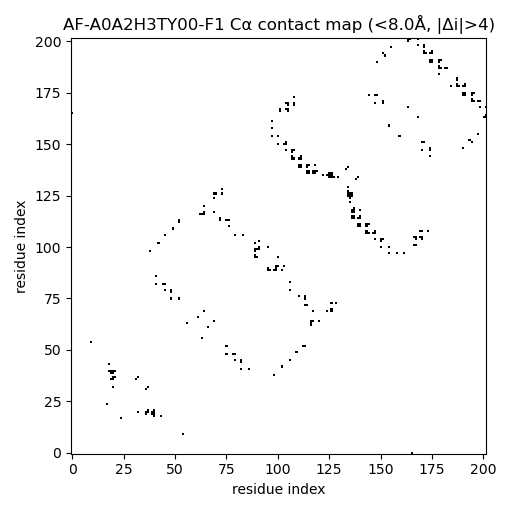3.227 -4.601 1.00 73.94 198 CYS A CA 1
ATOM 1591 C C . CYS A 1 198 ? 10.865 -12.550 -3.644 1.00 73.94 198 CYS A C 1
ATOM 1593 O O . CYS A 1 198 ? 11.819 -11.963 -4.130 1.00 73.94 198 CYS A O 1
ATOM 1595 N N . TRP A 1 199 ? 10.723 -12.702 -2.314 1.00 73.25 199 TRP A N 1
ATOM 1596 C CA . TRP A 1 199 ? 11.731 -12.268 -1.332 1.00 73.25 199 TRP A CA 1
ATOM 1597 C C . TRP A 1 199 ? 13.027 -13.069 -1.404 1.00 73.25 199 TRP A C 1
ATOM 1599 O O . TRP A 1 199 ? 14.093 -12.480 -1.428 1.00 73.25 199 TRP A O 1
ATOM 1609 N N . LYS A 1 200 ? 12.979 -14.403 -1.432 1.00 72.06 200 LYS A N 1
ATOM 1610 C CA . LYS A 1 200 ? 14.197 -15.227 -1.503 1.00 72.06 200 LYS A CA 1
ATOM 1611 C C . LYS A 1 200 ? 15.083 -14.860 -2.703 1.00 72.06 200 LYS A C 1
ATOM 1613 O O . LYS A 1 200 ? 16.298 -15.016 -2.621 1.00 72.06 200 LYS A O 1
ATOM 1618 N N . ASP A 1 201 ? 14.458 -14.414 -3.787 1.00 65.75 201 ASP A N 1
ATOM 1619 C CA . ASP A 1 201 ? 15.128 -14.041 -5.026 1.00 65.75 201 ASP A CA 1
ATOM 1620 C C . ASP A 1 201 ? 15.573 -12.545 -5.054 1.00 65.75 201 ASP A C 1
ATOM 1622 O O . ASP A 1 201 ? 16.262 -12.159 -6.000 1.00 65.75 201 ASP A O 1
ATOM 1626 N N . LEU A 1 202 ? 15.231 -11.730 -4.028 1.00 59.56 202 LEU A N 1
ATOM 1627 C CA . LEU A 1 202 ? 15.664 -10.327 -3.784 1.00 59.56 202 LEU A CA 1
ATOM 1628 C C . LEU A 1 202 ? 17.023 -10.244 -3.061 1.00 59.56 202 LEU A C 1
ATOM 1630 O O . LEU A 1 202 ? 17.802 -9.330 -3.425 1.00 59.56 202 LEU A O 1
#

Organism: Fusarium oxysporum (NCBI:txid5507)

Mean predicted aligned error: 10.87 Å